Protein AF-A0A9D6VFU9-F1 (afdb_monomer)

Structure (mmCIF, N/CA/C/O backbone):
data_AF-A0A9D6VFU9-F1
#
_entry.id   AF-A0A9D6VFU9-F1
#
loop_
_atom_site.group_PDB
_atom_site.id
_atom_site.type_symbol
_atom_site.label_atom_id
_atom_site.label_alt_id
_atom_site.label_comp_id
_atom_site.label_asym_id
_atom_site.label_entity_id
_atom_site.label_seq_id
_atom_site.pdbx_PDB_ins_code
_atom_site.Cartn_x
_atom_site.Cartn_y
_atom_site.Cartn_z
_atom_site.occupancy
_atom_site.B_iso_or_equiv
_atom_site.auth_seq_id
_atom_site.auth_comp_id
_atom_site.auth_asym_id
_atom_site.auth_atom_id
_atom_site.pdbx_PDB_model_num
ATOM 1 N N . MET A 1 1 ? -59.032 31.210 -16.362 1.00 46.12 1 MET A N 1
ATOM 2 C CA . MET A 1 1 ? -57.758 31.231 -15.620 1.00 46.12 1 MET A CA 1
ATOM 3 C C . MET A 1 1 ? -56.642 30.846 -16.585 1.00 46.12 1 MET A C 1
ATOM 5 O O . MET A 1 1 ? -56.131 29.741 -16.546 1.00 46.12 1 MET A O 1
ATOM 9 N N . ASP A 1 2 ? -56.485 31.563 -17.693 1.00 45.19 2 ASP A N 1
ATOM 10 C CA . ASP A 1 2 ? -55.890 32.908 -17.836 1.00 45.19 2 ASP A CA 1
ATOM 11 C C . ASP A 1 2 ? -54.379 32.852 -18.092 1.00 45.19 2 ASP A C 1
ATOM 13 O O . ASP A 1 2 ? -53.567 32.757 -17.183 1.00 45.19 2 ASP A O 1
ATOM 17 N N . LEU A 1 3 ? -54.065 32.883 -19.394 1.00 50.84 3 LEU A N 1
ATOM 18 C CA . LEU A 1 3 ? -53.096 33.754 -20.072 1.00 50.84 3 LEU A CA 1
ATOM 19 C C . LEU A 1 3 ? -51.825 34.172 -19.303 1.00 50.84 3 LEU A C 1
ATOM 21 O O . LEU A 1 3 ? -51.894 35.003 -18.402 1.00 50.84 3 LEU A O 1
ATOM 25 N N . LYS A 1 4 ? -50.650 33.853 -19.876 1.00 54.97 4 LYS A N 1
ATOM 26 C CA . LYS A 1 4 ? -49.830 34.871 -20.577 1.00 54.97 4 LYS A CA 1
ATOM 27 C C . LYS A 1 4 ? -48.632 34.291 -21.348 1.00 54.97 4 LYS A C 1
ATOM 29 O O . LYS A 1 4 ? -47.766 33.621 -20.801 1.00 54.97 4 LYS A O 1
ATOM 34 N N . ARG A 1 5 ? -48.599 34.645 -22.639 1.00 55.81 5 ARG A N 1
ATOM 35 C CA . ARG A 1 5 ? -47.432 34.721 -23.538 1.00 55.81 5 ARG A CA 1
ATOM 36 C C . ARG A 1 5 ? -46.480 35.845 -23.096 1.00 55.81 5 ARG A C 1
ATOM 38 O O . ARG A 1 5 ? -46.976 36.866 -22.628 1.00 55.81 5 ARG A O 1
ATOM 45 N N . SER A 1 6 ? -45.184 35.729 -23.406 1.00 53.69 6 SER A N 1
ATOM 46 C CA . SER A 1 6 ? -44.313 36.850 -23.839 1.00 53.69 6 SER A CA 1
ATOM 47 C C . SER A 1 6 ? -42.970 36.288 -24.355 1.00 53.69 6 SER A C 1
ATOM 49 O O . SER A 1 6 ? -42.297 35.587 -23.612 1.00 53.69 6 SER A O 1
ATOM 51 N N . ASN A 1 7 ? -42.714 36.282 -25.673 1.00 42.88 7 ASN A N 1
ATOM 52 C CA . ASN A 1 7 ? -41.949 37.277 -26.465 1.00 42.88 7 ASN A CA 1
ATOM 53 C C . ASN A 1 7 ? -40.461 37.395 -26.071 1.00 42.88 7 ASN A C 1
ATOM 55 O O . ASN A 1 7 ? -40.139 37.779 -24.957 1.00 42.88 7 ASN A O 1
ATOM 59 N N . SER A 1 8 ? -39.547 36.928 -26.932 1.00 52.31 8 SER A N 1
ATOM 60 C CA . SER A 1 8 ? -38.867 37.690 -28.005 1.00 52.31 8 SER A CA 1
ATOM 61 C C . SER A 1 8 ? -37.801 38.649 -27.475 1.00 52.31 8 SER A C 1
ATOM 63 O O . SER A 1 8 ? -38.146 39.685 -26.920 1.00 52.31 8 SER A O 1
ATOM 65 N N . ASN A 1 9 ? -36.526 38.385 -27.780 1.00 49.62 9 ASN A N 1
ATOM 66 C CA . ASN A 1 9 ? -35.770 39.373 -28.548 1.00 49.62 9 ASN A CA 1
ATOM 67 C C . ASN A 1 9 ? -34.502 38.811 -29.190 1.00 49.62 9 ASN A C 1
ATOM 69 O O . ASN A 1 9 ? -33.575 38.327 -28.549 1.00 49.62 9 ASN A O 1
ATOM 73 N N . GLN A 1 10 ? -34.512 38.941 -30.507 1.00 52.25 10 GLN A N 1
ATOM 74 C CA . GLN A 1 10 ? -33.421 38.817 -31.444 1.00 52.25 10 GLN A CA 1
ATOM 75 C C . GLN A 1 10 ? -32.737 40.186 -31.514 1.00 52.25 10 GLN A C 1
ATOM 77 O O . GLN A 1 10 ? -33.379 41.166 -31.884 1.00 52.25 10 GLN A O 1
ATOM 82 N N . GLN A 1 11 ? -31.447 40.273 -31.196 1.00 54.00 11 GLN A N 1
ATOM 83 C CA . GLN A 1 11 ? -30.636 41.438 -31.550 1.00 54.00 11 GLN A CA 1
ATOM 84 C C . GLN A 1 11 ? -29.375 40.987 -32.283 1.00 54.00 11 GLN A C 1
ATOM 86 O O . GLN A 1 11 ? -28.408 40.506 -31.703 1.00 54.00 11 GLN A O 1
ATOM 91 N N . ARG A 1 12 ? -29.439 41.151 -33.608 1.00 52.62 12 ARG A N 1
ATOM 92 C CA . ARG A 1 12 ? -28.285 41.363 -34.480 1.00 52.62 12 ARG A CA 1
ATOM 93 C C . ARG A 1 12 ? -27.741 42.762 -34.188 1.00 52.62 12 ARG A C 1
ATOM 95 O O . ARG A 1 12 ? -28.500 43.722 -34.305 1.00 52.62 12 ARG A O 1
ATOM 102 N N . SER A 1 13 ? -26.448 42.890 -33.911 1.00 56.78 13 SER A N 1
ATOM 103 C CA . SER A 1 13 ? -25.727 44.149 -34.111 1.00 56.78 13 SER A CA 1
ATOM 104 C C . SER A 1 13 ? -24.657 43.939 -35.175 1.00 56.78 13 SER A C 1
ATOM 106 O O . SER A 1 13 ? -23.681 43.223 -34.963 1.00 56.78 13 SER A O 1
ATOM 108 N N . ASN A 1 14 ? -24.881 44.561 -36.329 1.00 52.78 14 ASN A N 1
ATOM 109 C CA . ASN A 1 14 ? -23.845 44.863 -37.304 1.00 52.78 14 ASN A CA 1
ATOM 110 C C . ASN A 1 14 ? -22.992 46.012 -36.739 1.00 52.78 14 ASN A C 1
ATOM 112 O O . ASN A 1 14 ? -23.546 47.058 -36.416 1.00 52.78 14 ASN A O 1
ATOM 116 N N . GLY A 1 15 ? -21.678 45.820 -36.650 1.00 48.91 15 GLY A N 1
ATOM 117 C CA . GLY A 1 15 ? -20.674 46.877 -36.484 1.00 48.91 15 GLY A CA 1
ATOM 118 C C . GLY A 1 15 ? -19.462 46.445 -37.307 1.00 48.91 15 GLY A C 1
ATOM 119 O O . GLY A 1 15 ? -18.917 45.374 -37.072 1.00 48.91 15 GLY A O 1
ATOM 120 N N . GLU A 1 16 ? -19.330 46.981 -38.515 1.00 51.62 16 GLU A N 1
ATOM 121 C CA . GLU A 1 16 ? -18.426 48.090 -38.848 1.00 51.62 16 GLU A CA 1
ATOM 122 C C . GLU A 1 16 ? -16.994 47.579 -39.073 1.00 51.62 16 GLU A C 1
ATOM 124 O O . GLU A 1 16 ? -16.253 47.237 -38.157 1.00 51.62 16 GLU A O 1
ATOM 129 N N . VAL A 1 17 ? -16.657 47.438 -40.357 1.00 54.41 17 VAL A N 1
ATOM 130 C CA . VAL A 1 17 ? -15.342 47.025 -40.846 1.00 54.41 17 VAL A CA 1
ATOM 131 C C . VAL A 1 17 ? -14.476 48.279 -40.920 1.00 54.41 17 VAL A C 1
ATOM 133 O O . VAL A 1 17 ? -14.505 48.994 -41.920 1.00 54.41 17 VAL A O 1
ATOM 136 N N . GLU A 1 18 ? -13.709 48.555 -39.867 1.00 56.16 18 GLU A N 1
ATOM 137 C CA . GLU A 1 18 ? -12.605 49.512 -39.939 1.00 56.16 18 GLU A CA 1
ATOM 138 C C . GLU A 1 18 ? -11.405 48.859 -40.637 1.00 56.16 18 GLU A C 1
ATOM 140 O O . GLU A 1 18 ? -10.746 47.948 -40.130 1.00 56.16 18 GLU A O 1
ATOM 145 N N . THR A 1 19 ? -11.115 49.334 -41.844 1.00 53.81 19 THR A N 1
ATOM 146 C CA . THR A 1 19 ? -9.893 49.025 -42.583 1.00 53.81 19 THR A CA 1
ATOM 147 C C . THR A 1 19 ? -8.695 49.704 -41.917 1.00 53.81 19 THR A C 1
ATOM 149 O O . THR A 1 19 ? -8.423 50.880 -42.162 1.00 53.81 19 THR A O 1
ATOM 152 N N . LEU A 1 20 ? -7.951 48.960 -41.097 1.00 54.16 20 LEU A N 1
ATOM 153 C CA . LEU A 1 20 ? -6.631 49.369 -40.615 1.00 54.16 20 LEU A CA 1
ATOM 154 C C . LEU A 1 20 ? -5.623 49.319 -41.774 1.00 54.16 20 LEU A C 1
ATOM 156 O O . LEU A 1 20 ? -5.389 48.270 -42.376 1.00 54.16 20 LEU A O 1
ATOM 160 N N . GLY A 1 21 ? -5.045 50.477 -42.097 1.00 63.41 21 GLY A N 1
ATOM 161 C CA . GLY A 1 21 ? -4.002 50.627 -43.109 1.00 63.41 21 GLY A CA 1
ATOM 162 C C . GLY A 1 21 ? -2.718 49.840 -42.791 1.00 63.41 21 GLY A C 1
ATOM 163 O O . GLY A 1 21 ? -2.524 49.361 -41.672 1.00 63.41 21 GLY A O 1
ATOM 164 N N . PRO A 1 22 ? -1.807 49.697 -43.769 1.00 60.16 22 PRO A N 1
ATOM 165 C CA . PRO A 1 22 ? -0.592 48.911 -43.605 1.00 60.16 22 PRO A CA 1
ATOM 166 C C . PRO A 1 22 ? 0.352 49.550 -42.576 1.00 60.16 22 PRO A C 1
ATOM 168 O O . PRO A 1 22 ? 0.949 50.600 -42.813 1.00 60.16 22 PRO A O 1
ATOM 171 N N . VAL A 1 23 ? 0.517 48.877 -41.436 1.00 58.56 23 VAL A N 1
ATOM 172 C CA . VAL A 1 23 ? 1.535 49.194 -40.429 1.00 58.56 23 VAL A CA 1
ATOM 173 C C . VAL A 1 23 ? 2.915 48.943 -41.038 1.00 58.56 23 VAL A C 1
ATOM 175 O O . VAL A 1 23 ? 3.271 47.815 -41.387 1.00 58.56 23 VAL A O 1
ATOM 178 N N . SER A 1 24 ? 3.702 50.008 -41.183 1.00 58.69 24 SER A N 1
ATOM 179 C CA . SER A 1 24 ? 5.082 49.929 -41.651 1.00 58.69 24 SER A CA 1
ATOM 180 C C . SER A 1 24 ? 5.949 49.228 -40.599 1.00 58.69 24 SER A C 1
ATOM 182 O O . SER A 1 24 ? 6.068 49.656 -39.452 1.00 58.69 24 SER A O 1
ATOM 184 N N . MET A 1 25 ? 6.549 48.098 -40.981 1.00 53.84 25 MET A N 1
ATOM 185 C CA . MET A 1 25 ? 7.442 47.357 -40.093 1.00 53.84 25 MET A CA 1
ATOM 186 C C . MET A 1 25 ? 8.771 48.107 -39.901 1.00 53.84 25 MET A C 1
ATOM 188 O O . MET A 1 25 ? 9.404 48.491 -40.891 1.00 53.84 25 MET A O 1
ATOM 192 N N . PRO A 1 26 ? 9.276 48.242 -38.662 1.00 60.34 26 PRO A N 1
ATOM 193 C CA . PRO A 1 26 ? 10.630 48.719 -38.430 1.00 60.34 26 PRO A CA 1
ATOM 194 C C . PRO A 1 26 ? 11.644 47.687 -38.943 1.00 60.34 26 PRO A C 1
ATOM 196 O O . PRO A 1 26 ? 11.642 46.515 -38.556 1.00 60.34 26 PRO A O 1
ATOM 199 N N . LYS A 1 27 ? 12.539 48.136 -39.831 1.00 53.56 27 LYS A N 1
ATOM 200 C CA . LYS A 1 27 ? 13.664 47.346 -40.348 1.00 53.56 27 LYS A CA 1
ATOM 201 C C . LYS A 1 27 ? 14.512 46.832 -39.179 1.00 53.56 27 LYS A C 1
ATOM 203 O O . LYS A 1 27 ? 15.166 47.613 -38.491 1.00 53.56 27 LYS A O 1
ATOM 208 N N . LYS A 1 28 ? 14.530 45.507 -38.981 1.00 48.28 28 LYS A N 1
ATOM 209 C CA . LYS A 1 28 ? 15.400 44.820 -38.014 1.00 48.28 28 LYS A CA 1
ATOM 210 C C . LYS A 1 28 ? 16.869 45.088 -38.351 1.00 48.28 28 LYS A C 1
ATOM 212 O O . LYS A 1 28 ? 17.429 44.509 -39.281 1.00 48.28 28 LYS A O 1
ATOM 217 N N . THR A 1 29 ? 17.509 45.941 -37.564 1.00 58.44 29 THR A N 1
ATOM 218 C CA . THR A 1 29 ? 18.958 46.134 -37.557 1.00 58.44 29 THR A CA 1
ATOM 219 C C . THR A 1 29 ? 19.629 44.871 -37.013 1.00 58.44 29 THR A C 1
ATOM 221 O O . THR A 1 29 ? 19.526 44.539 -35.833 1.00 58.44 29 THR A O 1
ATOM 224 N N . LYS A 1 30 ? 20.328 44.142 -37.895 1.00 53.91 30 LYS A N 1
ATOM 225 C CA . LYS A 1 30 ? 21.189 42.993 -37.565 1.00 53.91 30 LYS A CA 1
ATOM 226 C C . LYS A 1 30 ? 22.380 43.479 -36.724 1.00 53.91 30 LYS A C 1
ATOM 228 O O . LYS A 1 30 ? 23.457 43.765 -37.239 1.00 53.91 30 LYS A O 1
ATOM 233 N N . ARG A 1 31 ? 22.176 43.615 -35.412 1.00 54.47 31 ARG A N 1
ATOM 234 C CA . ARG A 1 31 ? 23.231 43.948 -34.447 1.00 54.47 31 ARG A CA 1
ATOM 235 C C . ARG A 1 31 ? 24.044 42.682 -34.159 1.00 54.47 31 ARG A C 1
ATOM 237 O O . ARG A 1 31 ? 23.490 41.654 -33.785 1.00 54.47 31 ARG A O 1
ATOM 244 N N . SER A 1 32 ? 25.352 42.759 -34.399 1.00 59.12 32 SER A N 1
ATOM 245 C CA . SER A 1 32 ? 26.342 41.677 -34.285 1.00 59.12 32 SER A CA 1
ATOM 246 C C . SER A 1 32 ? 26.215 40.872 -32.975 1.00 5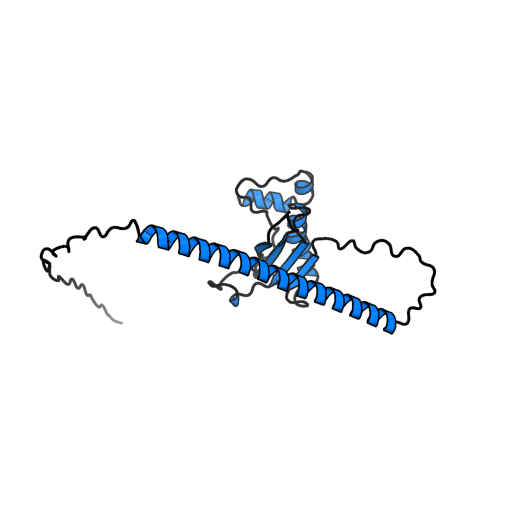9.12 32 SER A C 1
ATOM 248 O O . SER A 1 32 ? 26.685 41.292 -31.918 1.00 59.12 32 SER A O 1
ATOM 250 N N . SER A 1 33 ? 25.574 39.699 -33.051 1.00 56.16 33 SER A N 1
ATOM 251 C CA . SER A 1 33 ? 25.184 38.843 -31.914 1.00 56.16 33 SER A CA 1
ATOM 252 C C . SER A 1 33 ? 26.310 37.964 -31.359 1.00 56.16 33 SER A C 1
ATOM 254 O O . SER A 1 33 ? 26.142 37.303 -30.335 1.00 56.16 33 SER A O 1
ATOM 256 N N . LYS A 1 34 ? 27.487 37.964 -31.998 1.00 57.88 34 LYS A N 1
ATOM 257 C CA . LYS A 1 34 ? 28.589 37.054 -31.643 1.00 57.88 34 LYS A CA 1
ATOM 258 C C . LYS A 1 34 ? 29.244 37.383 -30.298 1.00 57.88 34 LYS A C 1
ATOM 260 O O . LYS A 1 34 ? 29.816 36.495 -29.677 1.00 57.88 34 LYS A O 1
ATOM 265 N N . LYS A 1 35 ? 29.168 38.640 -29.840 1.00 58.09 35 LYS A N 1
ATOM 266 C CA . LYS A 1 35 ? 29.692 39.037 -28.521 1.00 58.09 35 LYS A CA 1
ATOM 267 C C . LYS A 1 35 ? 28.691 38.743 -27.397 1.00 58.09 35 LYS A C 1
ATOM 269 O O . LYS A 1 35 ? 29.098 38.216 -26.372 1.00 58.09 35 LYS A O 1
ATOM 274 N N . LEU A 1 36 ? 27.395 38.977 -27.620 1.00 60.06 36 LEU A N 1
ATOM 275 C CA . LEU A 1 36 ? 26.328 38.703 -26.642 1.00 60.06 36 LEU A CA 1
ATOM 276 C C . LEU A 1 36 ? 26.153 37.205 -26.346 1.00 60.06 36 LEU A C 1
ATOM 278 O O . LEU A 1 36 ? 25.981 36.833 -25.190 1.00 60.06 36 LEU A O 1
ATOM 282 N N . ALA A 1 37 ? 26.283 36.341 -27.358 1.00 66.00 37 ALA A N 1
ATOM 283 C CA . ALA A 1 37 ? 26.182 34.892 -27.170 1.00 66.00 37 ALA A CA 1
ATOM 284 C C . ALA A 1 37 ? 27.266 34.329 -26.228 1.00 66.00 37 ALA A C 1
ATOM 286 O O . ALA A 1 37 ? 26.989 33.427 -25.446 1.00 66.00 37 ALA A O 1
ATOM 287 N N . LYS A 1 38 ? 28.484 34.893 -26.246 1.00 72.25 38 LYS A N 1
ATOM 288 C CA . LYS A 1 38 ? 29.574 34.450 -25.361 1.00 72.25 38 LYS A CA 1
ATOM 289 C C . LYS A 1 38 ? 29.303 34.778 -23.891 1.00 72.25 38 LYS A C 1
ATOM 291 O O . LYS A 1 38 ? 29.567 33.941 -23.037 1.00 72.25 38 LYS A O 1
ATOM 296 N N . TYR A 1 39 ? 28.739 35.951 -23.594 1.00 77.00 39 TYR A N 1
ATOM 297 C CA . TYR A 1 39 ? 28.409 36.326 -22.214 1.00 77.00 39 TYR A CA 1
ATOM 298 C C . TYR A 1 39 ? 27.261 35.486 -21.639 1.00 77.00 39 TYR A C 1
ATOM 300 O O . TYR A 1 39 ? 27.322 35.106 -20.474 1.00 77.00 39 TYR A O 1
ATOM 308 N N . LEU A 1 40 ? 26.261 35.126 -22.451 1.00 76.31 40 LEU A N 1
ATOM 309 C CA . LEU A 1 40 ? 25.152 34.275 -22.000 1.00 76.31 40 LEU A CA 1
ATOM 310 C C . LEU A 1 40 ? 25.609 32.861 -21.614 1.00 76.31 40 LEU A C 1
ATOM 312 O O . LEU A 1 40 ? 25.136 32.329 -20.614 1.00 76.31 40 LEU A O 1
ATOM 316 N N . VAL A 1 41 ? 26.565 32.278 -22.346 1.00 75.75 41 VAL A N 1
ATOM 317 C CA . VAL A 1 41 ? 27.131 30.961 -22.003 1.00 75.75 41 VAL A CA 1
ATOM 318 C C . VAL A 1 41 ? 27.895 31.015 -20.677 1.00 75.75 41 VAL A C 1
ATOM 320 O O . VAL A 1 41 ? 27.730 30.130 -19.845 1.00 75.75 41 VAL A O 1
ATOM 323 N N . VAL A 1 42 ? 28.677 32.073 -20.433 1.00 77.50 42 VAL A N 1
ATOM 324 C CA . VAL A 1 42 ? 29.413 32.233 -19.165 1.00 77.50 42 VAL A CA 1
ATOM 325 C C . VAL A 1 42 ? 28.456 32.387 -17.977 1.00 77.50 42 VAL A C 1
ATOM 327 O O . VAL A 1 42 ? 28.666 31.758 -16.943 1.00 77.50 42 VAL A O 1
ATOM 330 N N . ILE A 1 43 ? 27.377 33.161 -18.128 1.00 78.88 43 ILE A N 1
ATOM 331 C CA . ILE A 1 43 ? 26.361 33.327 -17.075 1.00 78.88 43 ILE A CA 1
ATOM 332 C C . ILE A 1 43 ? 25.640 31.999 -16.794 1.00 78.88 43 ILE A C 1
ATOM 334 O O . ILE A 1 43 ? 25.450 31.646 -15.631 1.00 78.88 43 ILE A O 1
ATOM 338 N N . ALA A 1 44 ? 25.292 31.232 -17.833 1.00 76.62 44 ALA A N 1
ATOM 339 C CA . ALA A 1 44 ? 24.646 29.929 -17.676 1.00 76.62 44 ALA A CA 1
ATOM 340 C C . ALA A 1 44 ? 25.541 28.910 -16.944 1.00 76.62 44 ALA A C 1
ATOM 342 O O . ALA A 1 44 ? 25.056 28.178 -16.084 1.00 76.62 44 ALA A O 1
ATOM 343 N N . VAL A 1 45 ? 26.850 28.898 -17.225 1.00 77.50 45 VAL A N 1
ATOM 344 C CA . VAL A 1 45 ? 27.811 28.019 -16.534 1.00 77.50 45 VAL A CA 1
ATOM 345 C C . VAL A 1 45 ? 27.957 28.400 -15.057 1.00 77.50 45 VAL A C 1
ATOM 347 O O . VAL A 1 45 ? 27.939 27.521 -14.198 1.00 77.50 45 VAL A O 1
ATOM 350 N N . LEU A 1 46 ? 28.038 29.696 -14.735 1.00 74.69 46 LEU A N 1
ATOM 351 C CA . LEU A 1 46 ? 28.122 30.154 -13.341 1.00 74.69 46 LEU A CA 1
ATOM 352 C C . LEU A 1 46 ? 26.839 29.844 -12.547 1.00 74.69 46 LEU A C 1
ATOM 354 O O . LEU A 1 46 ? 26.923 29.431 -11.391 1.00 74.69 46 LEU A O 1
ATOM 358 N N . ALA A 1 47 ? 25.663 29.972 -13.169 1.00 72.06 47 ALA A N 1
ATOM 359 C CA . ALA A 1 47 ? 24.388 29.599 -12.551 1.00 72.06 47 ALA A CA 1
ATOM 360 C C . ALA A 1 47 ? 24.254 28.076 -12.337 1.00 72.06 47 ALA A C 1
ATOM 362 O O . ALA A 1 47 ? 23.753 27.633 -11.300 1.00 72.06 47 ALA A O 1
ATOM 363 N N . GLY A 1 48 ? 24.745 27.262 -13.279 1.00 66.62 48 GLY A N 1
ATOM 364 C CA . GLY A 1 48 ? 24.767 25.802 -13.148 1.00 66.62 48 GLY A CA 1
ATOM 365 C C . GLY A 1 48 ? 25.667 25.319 -12.005 1.00 66.62 48 GLY A C 1
ATOM 366 O O . GLY A 1 48 ? 2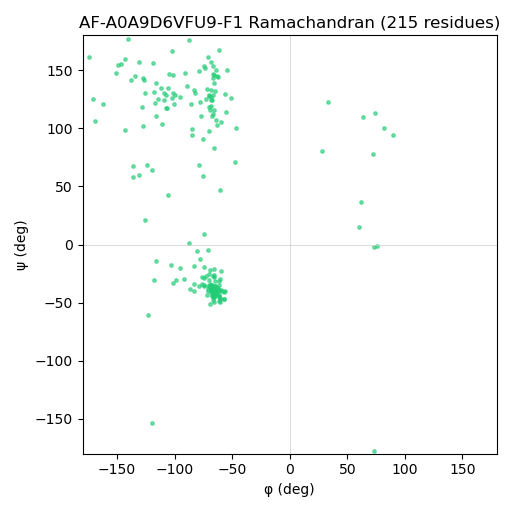5.264 24.473 -11.211 1.00 66.62 48 GLY A O 1
ATOM 367 N N . LEU A 1 49 ? 26.857 25.908 -11.852 1.00 70.12 49 LEU A N 1
ATOM 368 C CA . LEU A 1 49 ? 27.755 25.550 -10.751 1.00 70.12 49 LEU A CA 1
ATOM 369 C C . LEU A 1 49 ? 27.176 25.948 -9.381 1.00 70.12 49 LEU A C 1
ATOM 371 O O . LEU A 1 49 ? 27.249 25.154 -8.445 1.00 70.12 49 LEU A O 1
ATOM 375 N N . GLY A 1 50 ? 26.531 27.114 -9.263 1.00 64.25 50 GLY A N 1
ATOM 376 C CA . GLY A 1 50 ? 25.916 27.557 -8.002 1.00 64.25 50 GLY A CA 1
ATOM 377 C C . GLY A 1 50 ? 24.713 26.718 -7.547 1.00 64.25 50 GLY A C 1
ATOM 378 O O . GLY A 1 50 ? 24.533 26.491 -6.353 1.00 64.25 50 GLY A O 1
ATOM 379 N N . THR A 1 51 ? 23.900 26.213 -8.479 1.00 65.88 51 THR A N 1
ATOM 380 C CA . THR A 1 51 ? 22.763 25.335 -8.133 1.00 65.88 51 THR A CA 1
ATOM 381 C C . THR A 1 51 ? 23.221 23.952 -7.666 1.00 65.88 51 THR A C 1
ATOM 383 O O . THR A 1 51 ? 22.647 23.407 -6.724 1.00 65.88 51 THR A O 1
ATOM 386 N N . SER A 1 52 ? 24.302 23.417 -8.247 1.00 60.28 52 SER A N 1
ATOM 387 C CA . SER A 1 52 ? 24.863 22.121 -7.840 1.00 60.28 52 SER A CA 1
ATOM 388 C C . SER A 1 52 ? 25.412 22.111 -6.404 1.00 60.28 52 SER A C 1
ATOM 390 O O . SER A 1 52 ? 25.218 21.136 -5.681 1.00 60.28 52 SER A O 1
ATOM 392 N N . THR A 1 53 ? 26.032 23.206 -5.946 1.00 62.78 53 THR A N 1
ATOM 393 C CA . THR A 1 53 ? 26.568 23.302 -4.577 1.00 62.78 53 THR A CA 1
ATOM 394 C C . THR A 1 53 ? 25.477 23.516 -3.528 1.00 62.78 53 THR A C 1
ATOM 396 O O . THR A 1 53 ? 25.581 22.971 -2.431 1.00 62.78 53 THR A O 1
ATOM 399 N N . TYR A 1 54 ? 24.408 24.250 -3.858 1.00 68.81 54 TYR A N 1
ATOM 400 C CA . TYR A 1 54 ? 23.277 24.470 -2.951 1.00 68.81 54 TYR A CA 1
ATOM 401 C C . TYR A 1 54 ? 22.512 23.172 -2.641 1.00 68.81 54 TYR A C 1
ATOM 403 O O . TYR A 1 54 ? 22.202 22.903 -1.480 1.00 68.81 54 TYR A O 1
ATOM 411 N N . LEU A 1 55 ? 22.272 22.327 -3.652 1.00 61.16 55 LEU A N 1
ATOM 412 C CA . LEU A 1 55 ? 21.613 21.029 -3.457 1.00 61.16 55 LEU A CA 1
ATOM 413 C C . LEU A 1 55 ? 22.458 20.078 -2.594 1.00 61.16 55 LEU A C 1
ATOM 415 O O . LEU A 1 55 ? 21.923 19.429 -1.698 1.00 61.16 55 LEU A O 1
ATOM 419 N N . PHE A 1 56 ? 23.781 20.068 -2.786 1.00 62.28 56 PHE A N 1
ATOM 420 C CA . PHE A 1 56 ? 24.693 19.237 -1.991 1.00 62.28 56 PHE A CA 1
ATOM 421 C C . PHE A 1 56 ? 24.765 19.670 -0.514 1.00 62.28 56 PHE A C 1
ATOM 423 O O . PHE A 1 56 ? 25.043 18.857 0.367 1.00 62.28 56 PHE A O 1
ATOM 430 N N . MET A 1 57 ? 24.510 20.951 -0.222 1.00 60.19 57 MET A N 1
ATOM 431 C CA . MET A 1 57 ? 24.493 21.464 1.151 1.00 60.19 57 MET A CA 1
ATOM 432 C C . MET A 1 57 ? 23.182 21.115 1.877 1.00 60.19 57 MET A C 1
ATOM 434 O O . MET A 1 57 ? 23.221 20.738 3.044 1.00 60.19 57 MET A O 1
ATOM 438 N N . GLN A 1 58 ? 22.044 21.113 1.172 1.00 60.03 58 GLN A N 1
ATOM 439 C CA . GLN A 1 58 ? 20.738 20.742 1.739 1.00 60.03 58 GLN A CA 1
ATOM 440 C C . GLN A 1 58 ? 20.655 19.259 2.162 1.00 60.03 58 GLN A C 1
ATOM 442 O O . GLN A 1 58 ? 19.918 18.905 3.084 1.00 60.03 58 GLN A O 1
ATOM 447 N N . GLU A 1 59 ? 21.419 18.380 1.511 1.00 56.31 59 GLU A N 1
ATOM 448 C CA . GLU A 1 59 ? 21.445 16.943 1.814 1.00 56.31 59 GLU A CA 1
ATOM 449 C C . GLU A 1 59 ? 22.244 16.618 3.096 1.00 56.31 59 GLU A C 1
ATOM 451 O O . GLU A 1 59 ? 21.917 15.676 3.827 1.00 56.31 59 GLU A O 1
ATOM 456 N N . LYS A 1 60 ? 23.238 17.452 3.445 1.00 55.34 60 LYS A N 1
ATOM 457 C CA . LYS A 1 60 ? 24.030 17.295 4.680 1.00 55.34 60 LYS A CA 1
ATOM 458 C C . LYS A 1 60 ? 23.270 17.692 5.946 1.00 55.34 60 LYS A C 1
ATOM 460 O O . LYS A 1 60 ? 23.428 17.035 6.979 1.00 55.34 60 L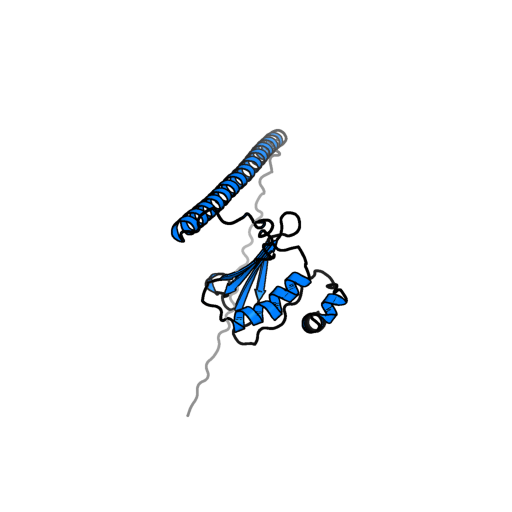YS A O 1
ATOM 465 N N . ASP A 1 61 ? 22.408 18.701 5.868 1.00 54.78 61 ASP A N 1
ATOM 466 C CA . ASP A 1 61 ? 21.637 19.157 7.031 1.00 54.78 61 ASP A CA 1
ATOM 467 C C . ASP A 1 61 ? 20.584 18.119 7.465 1.00 54.78 61 ASP A C 1
ATOM 469 O O . ASP A 1 61 ? 20.367 17.905 8.661 1.00 54.78 61 ASP A O 1
ATOM 473 N N . LYS A 1 62 ? 20.001 17.375 6.512 1.00 53.66 62 LYS A N 1
ATOM 474 C CA . LYS A 1 62 ? 19.027 16.306 6.801 1.00 53.66 62 LYS A CA 1
ATOM 475 C C . LYS A 1 62 ? 19.648 15.105 7.522 1.00 53.66 62 LYS A C 1
ATOM 477 O O . LYS A 1 62 ? 19.046 14.583 8.459 1.00 53.66 62 LYS A O 1
ATOM 482 N N . SER A 1 63 ? 20.869 14.710 7.152 1.00 56.00 63 SER A N 1
ATOM 483 C CA . SER A 1 63 ? 21.580 13.597 7.808 1.00 56.00 63 SER A CA 1
ATOM 484 C C . SER A 1 63 ? 21.918 13.900 9.273 1.00 56.00 63 SER A C 1
ATOM 486 O O . SER A 1 63 ? 21.842 13.023 10.131 1.00 56.00 63 SER A O 1
ATOM 488 N N . THR A 1 64 ? 22.241 15.158 9.586 1.00 57.97 64 THR A N 1
ATOM 489 C CA . THR A 1 64 ? 22.580 15.570 10.957 1.00 57.97 64 THR A CA 1
ATOM 490 C C . THR A 1 64 ? 21.347 15.556 11.865 1.00 57.97 64 THR A C 1
ATOM 492 O O . THR A 1 64 ? 21.420 15.072 12.993 1.00 57.97 64 THR A O 1
ATOM 495 N N . SER A 1 65 ? 20.186 16.000 11.364 1.00 57.25 65 SER A N 1
ATOM 496 C CA . SER A 1 65 ? 18.932 15.955 12.133 1.00 57.25 65 SER A CA 1
ATOM 497 C C . SER A 1 65 ? 18.479 14.526 12.441 1.00 57.25 65 SER A C 1
ATOM 499 O O . SER A 1 65 ? 17.948 14.282 13.522 1.00 57.25 65 SER A O 1
ATOM 501 N N . PHE A 1 66 ? 18.698 13.581 11.522 1.00 60.59 66 PHE A N 1
ATOM 502 C CA . PHE A 1 66 ? 18.316 12.184 11.731 1.00 60.59 66 PHE A CA 1
ATOM 503 C C . PHE A 1 66 ? 19.223 11.494 12.761 1.00 60.59 66 PHE A C 1
ATOM 505 O O . PHE A 1 66 ? 18.736 10.844 13.683 1.00 60.59 66 PHE A O 1
ATOM 512 N N . ASN A 1 67 ? 20.539 11.724 12.684 1.00 59.09 67 ASN A N 1
ATOM 513 C CA . ASN A 1 67 ? 21.489 11.196 13.669 1.00 59.09 67 ASN A CA 1
ATOM 514 C C . ASN A 1 67 ? 21.226 11.737 15.083 1.00 59.09 67 ASN A C 1
ATOM 516 O O . ASN A 1 67 ? 21.327 10.997 16.059 1.00 59.09 67 ASN A O 1
ATOM 520 N N . ASN A 1 68 ? 20.831 13.007 15.202 1.00 68.50 68 ASN A N 1
ATOM 521 C CA . ASN A 1 68 ? 20.479 13.595 16.493 1.00 68.50 68 ASN A CA 1
ATOM 522 C C . ASN A 1 68 ? 19.198 12.979 17.086 1.00 68.50 68 ASN A C 1
ATOM 524 O O . ASN A 1 68 ? 19.136 12.774 18.296 1.00 68.50 68 ASN A O 1
ATOM 528 N N . GLN A 1 69 ? 18.208 12.629 16.256 1.00 68.94 69 GLN A N 1
ATOM 529 C CA . GLN A 1 69 ? 17.000 11.929 16.715 1.00 68.94 69 GLN A CA 1
ATOM 530 C C . GLN A 1 69 ? 17.302 10.496 17.174 1.00 68.94 69 GLN A C 1
ATOM 532 O O . GLN A 1 69 ? 16.802 10.081 18.216 1.00 68.94 69 GLN A O 1
ATOM 537 N N . ILE A 1 70 ? 18.168 9.766 16.460 1.00 69.00 70 ILE A N 1
ATOM 538 C CA . ILE A 1 70 ? 18.601 8.418 16.869 1.00 69.00 70 ILE A CA 1
ATOM 539 C C . ILE A 1 70 ? 19.342 8.454 18.210 1.00 69.00 70 ILE A C 1
ATOM 541 O O . ILE A 1 70 ? 19.070 7.633 19.086 1.00 69.00 70 ILE A O 1
ATOM 545 N N . ASN A 1 71 ? 20.250 9.413 18.399 1.00 71.62 71 ASN A N 1
ATOM 546 C CA . ASN A 1 71 ? 20.977 9.551 19.662 1.00 71.62 71 ASN A CA 1
ATOM 547 C C . ASN A 1 71 ? 20.031 9.895 20.821 1.00 71.62 71 ASN A C 1
ATOM 549 O O . ASN A 1 71 ? 20.140 9.301 21.889 1.00 71.62 71 ASN A O 1
ATOM 553 N N . SER A 1 72 ? 19.047 10.769 20.581 1.00 74.00 72 SER A N 1
ATOM 554 C CA . SER A 1 72 ? 18.023 11.108 21.574 1.00 74.00 72 SER A CA 1
ATOM 555 C C . SER A 1 72 ? 17.174 9.897 21.979 1.00 74.00 72 SER A C 1
ATOM 557 O O . SER A 1 72 ? 16.902 9.729 23.164 1.00 74.00 72 SER A O 1
ATOM 559 N N . LEU A 1 73 ? 16.784 9.036 21.030 1.00 75.38 73 LEU A N 1
ATOM 560 C CA . LEU A 1 73 ? 16.037 7.807 21.335 1.00 75.38 73 LEU A CA 1
ATOM 561 C C . LEU A 1 73 ? 16.883 6.806 22.134 1.00 75.38 73 LEU A C 1
ATOM 563 O O . LEU A 1 73 ? 16.388 6.186 23.073 1.00 75.38 73 LEU A O 1
ATOM 567 N N . ASN A 1 74 ? 18.165 6.659 21.791 1.00 73.94 74 ASN A N 1
ATOM 568 C CA . ASN A 1 74 ? 19.077 5.774 22.520 1.00 73.94 74 ASN A CA 1
ATOM 569 C C . ASN A 1 74 ? 19.292 6.232 23.970 1.00 73.94 74 ASN A C 1
ATOM 571 O O . ASN A 1 74 ? 19.317 5.401 24.881 1.00 73.94 74 ASN A O 1
ATOM 575 N N . ASP A 1 75 ? 19.408 7.540 24.197 1.00 76.94 75 ASP A N 1
ATOM 576 C CA . ASP A 1 75 ? 19.539 8.101 25.543 1.00 76.94 75 ASP A CA 1
ATOM 577 C C . ASP A 1 75 ? 18.247 7.940 26.362 1.00 76.94 75 ASP A C 1
ATOM 579 O O . ASP A 1 75 ? 18.303 7.666 27.565 1.00 76.94 75 ASP A O 1
ATOM 583 N N . GLU A 1 76 ? 17.078 8.027 25.722 1.00 74.94 76 GLU A N 1
ATOM 584 C CA . GLU A 1 76 ? 15.782 7.791 26.366 1.00 74.94 76 GLU A CA 1
ATOM 585 C C . GLU A 1 76 ? 15.606 6.320 26.775 1.00 74.94 76 GLU A C 1
ATOM 587 O O . GLU A 1 76 ? 15.261 6.035 27.923 1.00 74.94 76 GLU A O 1
ATOM 592 N N . VAL A 1 77 ? 15.963 5.372 25.900 1.00 75.75 77 VAL A N 1
ATOM 593 C CA . VAL A 1 77 ? 15.966 3.930 26.213 1.00 75.75 77 VAL A CA 1
ATOM 594 C C . VAL A 1 77 ? 16.943 3.605 27.348 1.00 75.75 77 VAL A C 1
ATOM 596 O O . VAL A 1 77 ? 16.628 2.808 28.236 1.00 75.75 77 VAL A O 1
ATOM 599 N N . LYS A 1 78 ? 18.118 4.244 27.372 1.00 74.25 78 LYS A N 1
ATOM 600 C CA . LYS A 1 78 ? 19.115 4.056 28.434 1.00 74.25 78 LYS A CA 1
ATOM 601 C C . LYS A 1 78 ? 18.628 4.589 29.784 1.00 74.25 78 LYS A C 1
ATOM 603 O O . LYS A 1 78 ? 18.822 3.933 30.808 1.00 74.25 78 LYS A O 1
ATOM 608 N N . ASN A 1 79 ? 17.961 5.742 29.792 1.00 76.31 79 ASN A N 1
ATOM 609 C CA . ASN A 1 79 ? 17.356 6.298 31.003 1.00 76.31 79 ASN A CA 1
ATOM 610 C C . ASN A 1 79 ? 16.174 5.459 31.500 1.00 76.31 79 ASN A C 1
ATOM 612 O O . ASN A 1 79 ? 16.066 5.235 32.706 1.00 76.31 79 ASN A O 1
ATOM 616 N N . LEU A 1 80 ? 15.349 4.927 30.594 1.00 73.31 80 LEU A N 1
ATOM 617 C CA . LEU A 1 80 ? 14.286 3.980 30.933 1.00 73.31 80 LEU A CA 1
ATOM 618 C C . LEU A 1 80 ? 14.867 2.715 31.573 1.00 73.31 80 LEU A C 1
ATOM 620 O O . LEU A 1 80 ? 14.423 2.336 32.653 1.00 73.31 80 LEU A O 1
ATOM 624 N N . LYS A 1 81 ? 15.922 2.120 30.997 1.00 63.56 81 LYS A N 1
ATOM 625 C CA . LYS A 1 81 ? 16.602 0.940 31.567 1.00 63.56 81 LYS A CA 1
ATOM 626 C C . LYS A 1 81 ? 17.098 1.188 33.001 1.00 63.56 81 LYS A C 1
ATOM 628 O O . LYS A 1 81 ? 16.933 0.324 33.861 1.00 63.56 81 LYS A O 1
ATOM 633 N N . ASN A 1 82 ? 17.628 2.382 33.274 1.00 67.19 82 ASN A N 1
ATOM 634 C CA . ASN A 1 82 ? 18.065 2.781 34.615 1.00 67.19 82 ASN A CA 1
ATOM 635 C C . ASN A 1 82 ? 16.896 2.993 35.594 1.00 67.19 82 ASN A C 1
ATOM 637 O O . ASN A 1 82 ? 17.051 2.748 36.789 1.00 67.19 82 ASN A O 1
ATOM 641 N N . GLN A 1 83 ? 15.724 3.418 35.111 1.00 69.75 83 GLN A N 1
ATOM 642 C CA . GLN A 1 83 ? 14.526 3.615 35.936 1.00 69.75 83 GLN A CA 1
ATOM 643 C C . GLN A 1 83 ? 13.855 2.298 36.359 1.00 69.75 83 GLN A C 1
ATOM 645 O O . GLN A 1 83 ? 13.250 2.255 37.428 1.00 69.75 83 GLN A O 1
ATOM 650 N N . VAL A 1 84 ? 13.977 1.223 35.565 1.00 67.25 84 VAL A N 1
ATOM 651 C CA . VAL A 1 84 ? 13.380 -0.096 35.882 1.00 67.25 84 VAL A CA 1
ATOM 652 C C . VAL A 1 84 ? 14.296 -0.989 36.741 1.00 67.25 84 VAL A C 1
ATOM 654 O O . VAL A 1 84 ? 13.920 -2.108 37.074 1.00 67.25 84 VAL A O 1
ATOM 657 N N . GLY A 1 85 ? 15.483 -0.520 37.146 1.00 52.56 85 GLY A N 1
ATOM 658 C CA . GLY A 1 85 ? 16.328 -1.234 38.116 1.00 52.56 85 GLY A CA 1
ATOM 659 C C . GLY A 1 85 ? 16.806 -2.621 37.659 1.00 52.56 85 GLY A C 1
ATOM 660 O O . GLY A 1 85 ? 16.890 -3.541 38.470 1.00 52.56 85 GLY A O 1
ATOM 661 N N . LEU A 1 86 ? 17.109 -2.788 36.369 1.00 51.03 86 LEU A N 1
ATOM 662 C CA . LEU A 1 86 ? 17.733 -4.003 35.835 1.00 51.03 86 LEU A CA 1
ATOM 663 C C . LEU A 1 86 ? 19.261 -3.907 35.996 1.00 51.03 86 LEU A C 1
ATOM 665 O O . LEU A 1 86 ? 19.922 -3.232 35.210 1.00 51.03 86 LEU A O 1
ATOM 669 N N . SER A 1 87 ? 19.804 -4.557 37.032 1.00 52.81 87 SER A N 1
ATOM 670 C CA . SER A 1 87 ? 21.253 -4.687 37.277 1.00 52.81 87 SER A CA 1
ATOM 671 C C . SER A 1 87 ? 21.967 -5.526 36.206 1.00 52.81 87 SER A C 1
ATOM 673 O O . SER A 1 87 ? 21.427 -6.523 35.733 1.00 52.81 87 SER A O 1
ATOM 675 N N . ASP A 1 88 ? 23.217 -5.157 35.904 1.00 55.59 88 ASP A N 1
ATOM 676 C CA . ASP A 1 88 ? 24.118 -5.757 34.898 1.00 55.59 88 ASP A CA 1
ATOM 677 C C . ASP A 1 88 ? 24.731 -7.132 35.284 1.00 55.59 88 ASP A C 1
ATOM 679 O O . ASP A 1 88 ? 25.579 -7.647 34.563 1.00 55.59 88 ASP A O 1
ATOM 683 N N . ASP A 1 89 ? 24.299 -7.772 36.376 1.00 50.50 89 ASP A N 1
ATOM 684 C CA . ASP A 1 89 ? 24.891 -9.026 36.889 1.00 50.50 89 ASP A CA 1
ATOM 685 C C . ASP A 1 89 ? 24.023 -10.276 36.626 1.00 50.50 89 ASP A C 1
ATOM 687 O O . ASP A 1 89 ? 23.868 -11.150 37.482 1.00 50.50 89 ASP A O 1
ATOM 691 N N . GLN A 1 90 ? 23.445 -10.390 35.427 1.00 47.62 90 GLN A N 1
ATOM 692 C CA . GLN A 1 90 ? 22.815 -11.630 34.958 1.00 47.62 90 GLN A CA 1
ATOM 693 C C . GLN A 1 90 ? 23.559 -12.125 33.710 1.00 47.62 90 GLN A C 1
ATOM 695 O O . GLN A 1 90 ? 23.814 -11.320 32.815 1.00 47.62 90 GLN A O 1
ATOM 700 N N . PRO A 1 91 ? 23.953 -13.417 33.641 1.00 43.94 91 PRO A N 1
ATOM 701 C CA . PRO A 1 91 ? 24.869 -13.905 32.623 1.00 43.94 91 PRO A CA 1
ATOM 702 C C . PRO A 1 91 ? 24.345 -13.595 31.228 1.00 43.94 91 PRO A C 1
ATOM 704 O O . PRO A 1 91 ? 23.198 -13.888 30.895 1.00 43.94 91 PRO A O 1
ATOM 707 N N . GLU A 1 92 ? 25.254 -13.009 30.459 1.00 47.34 92 GLU A N 1
ATOM 708 C CA . GLU A 1 92 ? 25.236 -12.615 29.058 1.00 47.34 92 GLU A CA 1
ATOM 709 C C . GLU A 1 92 ? 24.704 -13.734 28.141 1.00 47.34 92 GLU A C 1
ATOM 711 O O . GLU A 1 92 ? 25.424 -14.373 27.374 1.00 47.34 92 GLU A O 1
ATOM 716 N N . GLN A 1 93 ? 23.402 -14.005 28.212 1.00 42.72 93 GLN A N 1
ATOM 717 C CA . GLN A 1 93 ? 22.682 -14.723 27.176 1.00 42.72 93 GLN A CA 1
ATOM 718 C C . GLN A 1 93 ? 22.487 -13.748 26.022 1.00 42.72 93 GLN A C 1
ATOM 720 O O . GLN A 1 93 ? 21.525 -12.990 25.995 1.00 42.72 93 GLN A O 1
ATOM 725 N N . LYS A 1 94 ? 23.460 -13.760 25.102 1.00 44.72 94 LYS A N 1
ATOM 726 C CA . LYS A 1 94 ? 23.345 -13.325 23.704 1.00 44.72 94 LYS A CA 1
ATOM 727 C C . LYS A 1 94 ? 22.286 -12.241 23.469 1.00 44.72 94 LYS A C 1
ATOM 729 O O . LYS A 1 94 ? 21.225 -12.508 22.915 1.00 44.72 94 LYS A O 1
ATOM 734 N N . ALA A 1 95 ? 22.641 -10.994 23.756 1.00 43.47 95 ALA A N 1
ATOM 735 C CA . ALA A 1 95 ? 22.096 -9.864 23.011 1.00 43.47 95 ALA A CA 1
ATOM 736 C C . ALA A 1 95 ? 22.779 -9.804 21.626 1.00 43.47 95 ALA A C 1
ATOM 738 O O . ALA A 1 95 ? 23.470 -8.850 21.285 1.00 43.47 95 ALA A O 1
ATOM 739 N N . GLN A 1 96 ? 22.650 -10.883 20.849 1.00 46.03 96 GLN A N 1
ATOM 740 C CA . GLN A 1 96 ? 22.785 -10.856 19.397 1.00 46.03 96 GLN A CA 1
ATOM 741 C C . GLN A 1 96 ? 21.369 -10.991 18.833 1.00 46.03 96 GLN A C 1
ATOM 743 O O . GLN A 1 96 ? 20.612 -11.834 19.300 1.00 46.03 96 GLN A O 1
ATOM 748 N N . GLU A 1 97 ? 21.061 -10.159 17.837 1.00 49.41 97 GLU A N 1
ATOM 749 C CA . GLU A 1 97 ? 19.831 -10.152 17.028 1.00 49.41 97 GLU A CA 1
ATOM 750 C C . GLU A 1 97 ? 18.546 -9.663 17.709 1.00 49.41 97 GLU A C 1
ATOM 752 O O . GLU A 1 97 ? 17.612 -10.405 17.984 1.00 49.41 97 GLU A O 1
ATOM 757 N N . GLN A 1 98 ? 18.428 -8.341 17.828 1.00 43.84 98 GLN A N 1
ATOM 758 C CA . GLN A 1 98 ? 17.139 -7.695 17.577 1.00 43.84 98 GLN A CA 1
ATOM 759 C C . GLN A 1 98 ? 17.375 -6.439 16.733 1.00 43.84 98 GLN A C 1
ATOM 761 O O . GLN A 1 98 ? 17.268 -5.299 17.171 1.00 43.84 98 GLN A O 1
ATOM 766 N N . SER A 1 99 ? 17.801 -6.673 15.495 1.00 42.03 99 SER A N 1
ATOM 767 C CA . SER A 1 99 ? 17.781 -5.673 14.422 1.00 42.03 99 SER A CA 1
ATOM 768 C C . SER A 1 99 ? 17.040 -6.205 13.198 1.00 42.03 99 SER A C 1
ATOM 770 O O . SER A 1 99 ? 17.208 -5.675 12.106 1.00 42.03 99 SER A O 1
ATOM 772 N N . ASP A 1 100 ? 16.186 -7.216 13.378 1.00 51.50 100 ASP A N 1
ATOM 773 C CA . ASP A 1 100 ? 15.172 -7.577 12.391 1.00 51.50 100 ASP A CA 1
ATOM 774 C C . ASP A 1 100 ? 14.007 -6.598 12.521 1.00 51.50 100 ASP A C 1
ATOM 776 O O . ASP A 1 100 ? 12.911 -6.930 12.973 1.00 51.50 100 ASP A O 1
ATOM 780 N N . LEU A 1 101 ? 14.254 -5.339 12.154 1.00 55.88 101 LEU A N 1
ATOM 781 C CA . LEU A 1 101 ? 13.154 -4.443 11.837 1.00 55.88 101 LEU A CA 1
ATOM 782 C C . LEU A 1 101 ? 12.461 -5.057 10.613 1.00 55.88 101 LEU A C 1
ATOM 784 O O . LEU A 1 101 ? 12.996 -5.007 9.505 1.00 55.88 101 LEU A O 1
ATOM 788 N N . THR A 1 102 ? 11.317 -5.713 10.816 1.00 66.62 102 THR A N 1
ATOM 789 C CA . THR A 1 102 ? 10.553 -6.323 9.723 1.00 66.62 102 THR A CA 1
ATOM 790 C C . THR A 1 102 ? 10.072 -5.206 8.800 1.00 66.62 102 THR A C 1
ATOM 792 O O . THR A 1 102 ? 9.222 -4.403 9.178 1.00 66.62 102 THR A O 1
ATOM 795 N N . LEU A 1 103 ? 10.676 -5.103 7.614 1.00 78.38 103 LEU A N 1
ATOM 796 C CA . LEU A 1 103 ? 10.317 -4.102 6.613 1.00 78.38 103 LEU A CA 1
ATOM 797 C C . LEU A 1 103 ? 9.250 -4.644 5.647 1.00 78.38 103 LEU A C 1
ATOM 799 O O . LEU A 1 103 ? 9.305 -5.825 5.298 1.00 78.38 103 LEU A O 1
ATOM 803 N N . PRO A 1 104 ? 8.360 -3.771 5.138 1.00 90.12 104 PRO A N 1
ATOM 804 C CA . PRO A 1 104 ? 8.276 -2.342 5.458 1.00 90.12 104 PRO A CA 1
ATOM 805 C C . PRO A 1 104 ? 7.573 -2.066 6.794 1.00 90.12 104 PRO A C 1
ATOM 807 O O . PRO A 1 104 ? 6.647 -2.772 7.183 1.00 90.12 104 PRO A O 1
ATOM 810 N N . VAL A 1 105 ? 7.976 -0.983 7.466 1.00 92.19 105 VAL A N 1
ATOM 811 C CA . VAL A 1 105 ? 7.230 -0.453 8.617 1.00 92.19 105 VAL A CA 1
ATOM 812 C C . VAL A 1 105 ? 5.918 0.144 8.115 1.00 92.19 105 VAL A C 1
ATOM 814 O O . VAL A 1 105 ? 5.924 0.969 7.206 1.00 92.19 105 VAL A O 1
ATOM 817 N N . VAL A 1 106 ? 4.792 -0.244 8.706 1.00 94.12 106 VAL A N 1
ATOM 818 C CA . VAL A 1 106 ? 3.483 0.324 8.364 1.00 94.12 106 VAL A CA 1
ATOM 819 C C . VAL A 1 106 ? 3.077 1.333 9.428 1.00 94.12 106 VAL A C 1
ATOM 821 O O . VAL A 1 106 ? 3.021 0.998 10.612 1.00 94.12 106 VAL A O 1
ATOM 824 N N . VAL A 1 107 ? 2.760 2.552 9.005 1.00 95.19 107 VAL A N 1
ATOM 825 C CA . VAL A 1 107 ? 2.286 3.638 9.866 1.00 95.19 107 VAL A CA 1
ATOM 826 C C . VAL A 1 107 ? 0.858 4.000 9.463 1.00 95.19 107 VAL A C 1
ATOM 828 O O . VAL A 1 107 ? 0.529 4.020 8.282 1.00 95.19 107 VAL A O 1
ATOM 831 N N . PHE A 1 108 ? -0.004 4.248 10.448 1.00 95.38 108 PHE A N 1
ATOM 832 C CA . PHE A 1 108 ? -1.380 4.696 10.233 1.00 95.38 108 PHE A CA 1
ATOM 833 C C . PHE A 1 108 ? -1.545 6.087 10.840 1.00 95.38 108 PHE A C 1
ATOM 835 O O . PHE A 1 108 ? -1.351 6.260 12.045 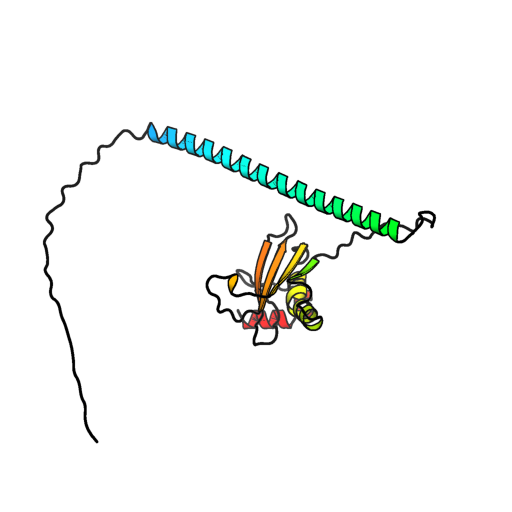1.00 95.38 108 PHE A O 1
ATOM 842 N N . THR A 1 109 ? -1.927 7.060 10.018 1.00 92.94 109 THR A N 1
ATOM 843 C CA . THR A 1 109 ? -1.924 8.479 10.373 1.00 92.94 109 THR A CA 1
ATOM 844 C C . THR A 1 109 ? -3.304 9.114 10.131 1.00 92.94 109 THR A C 1
ATOM 846 O O . THR A 1 109 ? -3.869 8.998 9.043 1.00 92.94 109 THR A O 1
ATOM 849 N N . PRO A 1 110 ? -3.882 9.848 11.096 1.00 90.12 110 PRO A N 1
ATOM 850 C CA . PRO A 1 110 ? -3.390 10.080 12.453 1.00 90.12 110 PRO A CA 1
ATOM 851 C C . PRO A 1 110 ? -3.549 8.849 13.361 1.00 90.12 110 PRO A C 1
ATOM 853 O O . PRO A 1 110 ? -4.460 8.035 13.184 1.00 90.12 110 PRO A O 1
ATOM 856 N N . ASP A 1 111 ? -2.665 8.740 14.354 1.00 85.19 111 ASP A N 1
ATOM 857 C CA . ASP A 1 111 ? -2.690 7.631 15.306 1.00 85.19 111 ASP A CA 1
ATOM 858 C C . ASP A 1 111 ? -3.971 7.631 16.160 1.00 85.19 111 ASP A C 1
ATOM 860 O O . ASP A 1 111 ? -4.583 8.669 16.419 1.00 85.19 111 ASP A O 1
ATOM 864 N N . GLY A 1 112 ? -4.397 6.437 16.572 1.00 85.38 112 GLY A N 1
ATOM 865 C CA . GLY A 1 112 ? -5.597 6.224 17.384 1.00 85.38 112 GLY A CA 1
ATOM 866 C C . GLY A 1 112 ? -6.935 6.390 16.654 1.00 85.38 112 GLY A C 1
ATOM 867 O O . GLY A 1 112 ? -7.974 6.158 17.268 1.00 85.38 112 GLY A O 1
ATOM 868 N N . VAL A 1 113 ? -6.945 6.757 15.366 1.00 91.88 113 VAL A N 1
ATOM 869 C CA . VAL A 1 113 ? -8.198 6.951 14.607 1.00 91.88 113 VAL A CA 1
ATOM 870 C C . VAL A 1 113 ? -8.656 5.689 13.8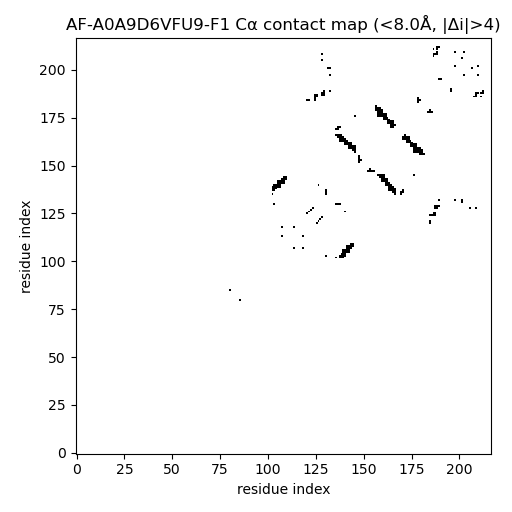75 1.00 91.88 113 VAL A C 1
ATOM 872 O O . VAL A 1 113 ? -9.855 5.473 13.717 1.00 91.88 113 VAL A O 1
ATOM 875 N N . PHE A 1 114 ? -7.722 4.831 13.471 1.00 93.69 114 PHE A N 1
ATOM 876 C CA . PHE A 1 114 ? -8.039 3.580 12.785 1.00 93.69 114 PHE A CA 1
ATOM 877 C C . PHE A 1 114 ? -8.410 2.484 13.785 1.00 93.69 114 PHE A C 1
ATOM 879 O O . PHE A 1 114 ? -7.648 2.219 14.723 1.00 93.69 114 PHE A O 1
ATOM 886 N N . SER A 1 115 ? -9.532 1.798 13.550 1.00 94.38 115 SER A N 1
ATOM 887 C CA . SER A 1 115 ? -9.894 0.613 14.341 1.00 94.38 115 SER A CA 1
ATOM 888 C C . SER A 1 115 ? -8.970 -0.569 14.021 1.00 94.38 115 SER A C 1
ATOM 890 O O . SER A 1 115 ? -8.322 -0.605 12.974 1.00 94.38 115 SER A O 1
ATOM 892 N N . ASN A 1 116 ? -8.906 -1.570 14.902 1.00 95.12 116 ASN A N 1
ATOM 893 C CA . ASN A 1 116 ? -8.091 -2.764 14.650 1.00 95.12 116 ASN A CA 1
ATOM 894 C C . ASN A 1 116 ? -8.594 -3.555 13.434 1.00 95.12 116 ASN A C 1
ATOM 896 O O . ASN A 1 116 ? -7.795 -4.087 12.667 1.00 95.12 116 ASN A O 1
ATOM 900 N N . GLU A 1 117 ? -9.910 -3.607 13.244 1.00 95.56 117 GLU A N 1
ATOM 901 C CA . GLU A 1 117 ? -10.555 -4.243 12.095 1.00 95.56 117 GLU A CA 1
ATOM 902 C C . GLU A 1 117 ? -10.215 -3.499 10.805 1.00 95.56 117 GLU A C 1
ATOM 904 O O . GLU A 1 117 ? -9.894 -4.131 9.805 1.00 95.56 117 GLU A O 1
ATOM 909 N N . GLU A 1 118 ? -10.224 -2.166 10.842 1.00 94.56 118 GLU A N 1
ATOM 910 C CA . GLU A 1 118 ? -9.865 -1.329 9.701 1.00 94.56 118 GLU A CA 1
ATOM 911 C C . GLU A 1 118 ? -8.383 -1.470 9.338 1.00 94.56 118 GLU A C 1
ATOM 913 O O . GLU A 1 118 ? -8.057 -1.676 8.169 1.00 94.56 118 GLU A O 1
ATOM 918 N N . LYS A 1 119 ? -7.481 -1.439 10.330 1.00 95.50 119 LYS A N 1
ATOM 919 C CA . LYS A 1 119 ? -6.050 -1.699 10.110 1.00 95.50 119 LYS A CA 1
ATOM 920 C C . LYS A 1 119 ? -5.846 -3.067 9.472 1.00 95.50 119 LYS A C 1
ATOM 922 O O . LYS A 1 119 ? -5.142 -3.165 8.474 1.00 95.50 119 LYS A O 1
ATOM 927 N N . LYS A 1 120 ? -6.504 -4.102 10.005 1.00 96.62 120 LYS A N 1
ATOM 928 C CA . LYS A 1 120 ? -6.435 -5.461 9.462 1.00 96.62 120 LYS A CA 1
ATOM 929 C C . LYS A 1 120 ? -6.947 -5.522 8.024 1.00 96.62 120 LYS A C 1
ATOM 931 O O . LYS A 1 120 ? -6.282 -6.102 7.176 1.00 96.62 120 LYS A O 1
ATOM 936 N N . GLU A 1 121 ? -8.091 -4.908 7.733 1.00 96.56 121 GLU A N 1
ATOM 937 C CA . GLU A 1 121 ? -8.657 -4.906 6.384 1.00 96.56 121 GLU A CA 1
ATOM 938 C C . GLU A 1 121 ? -7.719 -4.222 5.376 1.00 96.56 121 GLU A C 1
ATOM 940 O O . GLU A 1 121 ? -7.492 -4.756 4.290 1.00 96.56 121 GLU A O 1
ATOM 945 N N . ILE A 1 122 ? -7.126 -3.080 5.741 1.00 97.00 122 ILE A N 1
ATOM 946 C CA . ILE A 1 122 ? -6.135 -2.379 4.910 1.00 97.00 122 ILE A CA 1
ATOM 947 C C . ILE A 1 122 ? -4.877 -3.234 4.740 1.00 97.00 122 ILE A C 1
ATOM 949 O O . ILE A 1 122 ? -4.337 -3.331 3.637 1.00 97.00 122 ILE A O 1
ATOM 953 N N . THR A 1 123 ? -4.418 -3.889 5.805 1.00 96.50 123 THR A N 1
ATOM 954 C CA . THR A 1 123 ? -3.268 -4.789 5.736 1.00 96.50 123 THR A CA 1
ATOM 955 C C . THR A 1 123 ? -3.518 -5.946 4.773 1.00 96.50 123 THR A C 1
ATOM 957 O O . THR A 1 123 ? -2.708 -6.169 3.877 1.00 96.50 123 THR A O 1
ATOM 960 N N . ASP A 1 124 ? -4.655 -6.625 4.894 1.00 97.06 124 ASP A N 1
ATOM 961 C CA . ASP A 1 124 ? -4.973 -7.813 4.103 1.00 97.06 124 ASP A CA 1
ATOM 962 C C . ASP A 1 124 ? -5.255 -7.479 2.630 1.00 97.06 124 ASP A C 1
ATOM 964 O O . ASP A 1 124 ? -4.843 -8.220 1.739 1.00 97.06 124 ASP A O 1
ATOM 968 N N . LYS A 1 125 ? -5.940 -6.361 2.357 1.00 97.50 125 LYS A N 1
ATOM 969 C CA . LYS A 1 125 ? -6.386 -6.006 0.999 1.00 97.50 125 LYS A CA 1
ATOM 970 C C . LYS A 1 125 ? -5.447 -5.078 0.244 1.00 97.50 125 LYS A C 1
ATOM 972 O O . LYS A 1 125 ? -5.557 -4.997 -0.977 1.00 97.50 125 LYS A O 1
ATOM 977 N N . VAL A 1 126 ? -4.568 -4.354 0.934 1.00 96.75 126 VAL A N 1
ATOM 978 C CA . VAL A 1 126 ? -3.704 -3.338 0.316 1.00 96.75 126 VAL A CA 1
ATOM 979 C C . VAL A 1 126 ? -2.242 -3.629 0.589 1.00 96.75 126 VAL A C 1
ATOM 981 O O . VAL A 1 126 ? -1.486 -3.852 -0.350 1.00 96.75 126 VAL A O 1
ATOM 984 N N . ILE A 1 127 ? -1.836 -3.648 1.858 1.00 96.50 127 ILE A N 1
ATOM 985 C CA . ILE A 1 127 ? -0.412 -3.676 2.208 1.00 96.50 127 ILE A CA 1
ATOM 986 C C . ILE A 1 127 ? 0.223 -5.016 1.839 1.00 96.50 127 ILE A C 1
ATOM 988 O O . ILE A 1 127 ? 1.240 -5.025 1.155 1.00 96.50 127 ILE A O 1
ATOM 992 N N . ASN A 1 128 ? -0.368 -6.138 2.248 1.00 96.19 128 ASN A N 1
ATOM 993 C CA . ASN A 1 128 ? 0.189 -7.464 1.981 1.00 96.19 128 ASN A CA 1
ATOM 994 C C . ASN A 1 128 ? 0.288 -7.747 0.466 1.00 96.19 128 ASN A C 1
ATOM 996 O O . ASN A 1 128 ? 1.383 -8.079 0.007 1.00 96.19 128 ASN A O 1
ATOM 1000 N N . PRO A 1 129 ? -0.770 -7.524 -0.346 1.00 96.88 129 PRO A N 1
ATOM 1001 C CA . PRO A 1 129 ? -0.671 -7.623 -1.800 1.00 96.88 129 PRO A CA 1
ATOM 1002 C C . PRO A 1 129 ? 0.392 -6.715 -2.424 1.00 96.88 129 PRO A C 1
ATOM 1004 O O . PRO A 1 129 ? 1.087 -7.142 -3.345 1.00 96.88 129 PRO A O 1
ATOM 1007 N N . LEU A 1 130 ? 0.521 -5.475 -1.947 1.00 95.19 130 LEU A N 1
ATOM 1008 C CA . LEU A 1 130 ? 1.496 -4.503 -2.447 1.00 95.19 130 LEU A CA 1
ATOM 1009 C C . LEU A 1 130 ? 2.935 -4.936 -2.143 1.00 95.19 130 LEU A C 1
ATOM 1011 O O . LEU A 1 130 ? 3.796 -4.923 -3.024 1.00 95.19 130 LEU A O 1
ATOM 1015 N N . VAL A 1 131 ? 3.202 -5.338 -0.901 1.00 94.75 131 VAL A N 1
ATOM 1016 C CA . VAL A 1 131 ? 4.534 -5.768 -0.461 1.00 94.75 131 VAL A CA 1
ATOM 1017 C C . VAL A 1 131 ? 4.960 -7.045 -1.171 1.00 94.75 131 VAL A C 1
ATOM 1019 O O . VAL A 1 131 ? 6.095 -7.124 -1.631 1.00 94.75 131 VAL A O 1
ATOM 1022 N N . ASP A 1 132 ? 4.052 -8.005 -1.329 1.00 95.06 132 ASP A N 1
ATOM 1023 C CA . ASP A 1 132 ? 4.365 -9.265 -2.001 1.00 95.06 132 ASP A CA 1
ATOM 1024 C C . ASP A 1 132 ? 4.519 -9.108 -3.521 1.00 95.06 132 ASP A C 1
ATOM 1026 O O . ASP A 1 132 ? 5.242 -9.886 -4.140 1.00 95.06 132 ASP A O 1
ATOM 1030 N N . TYR A 1 133 ? 3.865 -8.113 -4.136 1.00 94.50 133 TYR A N 1
ATOM 1031 C CA . TYR A 1 133 ? 4.024 -7.827 -5.568 1.00 94.50 133 TYR A CA 1
ATOM 1032 C C . TYR A 1 133 ? 5.372 -7.157 -5.863 1.00 94.50 133 TYR A C 1
ATOM 1034 O O . TYR A 1 133 ? 6.005 -7.422 -6.884 1.00 94.50 133 TYR A O 1
ATOM 1042 N N . THR A 1 134 ? 5.840 -6.310 -4.944 1.00 89.94 134 THR A N 1
ATOM 1043 C CA . THR A 1 134 ? 7.135 -5.619 -5.032 1.00 89.94 134 THR A CA 1
ATOM 1044 C C . THR A 1 134 ? 7.996 -5.906 -3.800 1.00 89.94 134 THR A C 1
ATOM 1046 O O . THR A 1 134 ? 8.251 -5.005 -2.987 1.00 89.94 134 THR A O 1
ATOM 1049 N N . PRO A 1 135 ? 8.461 -7.160 -3.642 1.00 86.06 135 PRO A N 1
ATOM 1050 C CA . PRO A 1 135 ? 9.234 -7.546 -2.477 1.00 86.06 135 PRO A CA 1
ATOM 1051 C C . PRO A 1 135 ? 10.531 -6.743 -2.428 1.00 86.06 135 PRO A C 1
ATOM 1053 O O . PRO A 1 135 ? 11.139 -6.418 -3.449 1.00 86.06 135 PRO A O 1
ATOM 1056 N N . ASP A 1 136 ? 10.956 -6.400 -1.216 1.00 82.56 136 ASP A N 1
ATOM 1057 C CA . ASP A 1 136 ? 12.179 -5.638 -0.965 1.00 82.56 136 ASP A CA 1
ATOM 1058 C C . ASP A 1 136 ? 12.261 -4.236 -1.577 1.00 82.56 136 ASP A C 1
ATOM 1060 O O . ASP A 1 136 ? 13.345 -3.646 -1.586 1.00 82.56 136 ASP A O 1
ATOM 1064 N N . VAL A 1 137 ? 11.149 -3.663 -2.037 1.00 87.00 137 VAL A N 1
ATOM 1065 C CA . VAL A 1 137 ? 11.159 -2.305 -2.593 1.00 87.00 137 VAL A CA 1
ATOM 1066 C C . VAL A 1 137 ? 10.988 -1.247 -1.513 1.00 87.00 137 VAL A C 1
ATOM 1068 O O . VAL A 1 137 ? 11.661 -0.224 -1.579 1.00 87.00 137 VAL A O 1
ATOM 1071 N N . TYR A 1 138 ? 10.151 -1.477 -0.501 1.00 89.75 138 TYR A N 1
ATOM 1072 C CA . TYR A 1 138 ? 9.754 -0.435 0.452 1.00 89.75 138 TYR A CA 1
ATOM 1073 C C . TYR A 1 138 ? 10.435 -0.562 1.822 1.00 89.75 138 TYR A C 1
ATOM 1075 O O . TYR A 1 138 ? 10.714 -1.661 2.303 1.00 89.75 138 TYR A O 1
ATOM 1083 N N . VAL A 1 139 ? 10.701 0.585 2.454 1.00 89.94 139 VAL A N 1
ATOM 1084 C CA . VAL A 1 139 ? 11.089 0.693 3.873 1.00 89.94 139 VAL A CA 1
ATOM 1085 C C . VAL A 1 139 ? 9.911 1.063 4.759 1.00 89.94 139 VAL A C 1
ATOM 1087 O O . VAL A 1 139 ? 9.876 0.680 5.923 1.00 89.94 139 VAL A O 1
ATOM 1090 N N . SER A 1 140 ? 8.953 1.818 4.229 1.00 92.81 140 SER A N 1
ATOM 1091 C CA . SER A 1 140 ? 7.810 2.283 5.000 1.00 92.81 140 SER A CA 1
ATOM 1092 C C . SER A 1 140 ? 6.595 2.476 4.106 1.00 92.81 140 SER A C 1
ATOM 1094 O O . SER A 1 140 ? 6.734 2.826 2.930 1.00 92.81 140 SER A O 1
ATOM 1096 N N . ILE A 1 141 ? 5.419 2.234 4.672 1.00 95.50 141 ILE A N 1
ATOM 1097 C CA . ILE A 1 141 ? 4.122 2.516 4.068 1.00 95.50 141 ILE A CA 1
ATOM 1098 C C . ILE A 1 141 ? 3.318 3.321 5.089 1.00 95.50 141 ILE A C 1
ATOM 1100 O O . ILE A 1 141 ? 3.050 2.830 6.182 1.00 95.50 141 ILE A O 1
ATOM 1104 N N . ASP A 1 142 ? 2.942 4.545 4.734 1.00 96.06 142 ASP A N 1
ATOM 1105 C CA . ASP A 1 142 ? 2.066 5.397 5.540 1.00 96.06 142 ASP A CA 1
ATOM 1106 C C . ASP A 1 142 ? 0.648 5.365 4.966 1.00 96.06 142 ASP A C 1
ATOM 1108 O O . ASP A 1 142 ? 0.439 5.525 3.760 1.00 96.06 142 ASP A O 1
ATOM 1112 N N . VAL A 1 143 ? -0.321 5.122 5.838 1.00 96.00 143 VAL A N 1
ATOM 1113 C CA . VAL A 1 143 ? -1.745 5.072 5.533 1.00 96.00 143 VAL A CA 1
ATOM 1114 C C . VAL A 1 143 ? -2.396 6.271 6.197 1.00 96.00 143 VAL A C 1
ATOM 1116 O O . VAL A 1 143 ? -2.643 6.276 7.402 1.00 96.00 143 VAL A O 1
ATOM 1119 N N . GLU A 1 144 ? -2.716 7.281 5.400 1.00 93.94 144 GLU A N 1
ATOM 1120 C CA . GLU A 1 144 ? -3.349 8.502 5.876 1.00 93.94 144 GLU A CA 1
ATOM 1121 C C . GLU A 1 144 ? -4.854 8.513 5.587 1.00 93.94 144 GLU A C 1
ATOM 1123 O O . GLU A 1 144 ? -5.305 8.058 4.533 1.00 93.94 144 GLU A O 1
ATOM 1128 N N . ILE A 1 145 ? -5.654 9.107 6.476 1.00 89.94 145 ILE A N 1
ATOM 1129 C CA . ILE A 1 145 ? -7.058 9.420 6.165 1.00 89.94 145 ILE A CA 1
ATOM 1130 C C . ILE A 1 145 ? -7.110 10.521 5.101 1.00 89.94 145 ILE A C 1
ATOM 1132 O O . ILE A 1 145 ? -6.541 11.604 5.262 1.00 89.94 145 ILE A O 1
ATOM 1136 N N . TYR A 1 146 ? -7.847 10.268 4.018 1.00 84.56 146 TYR A N 1
ATOM 1137 C CA . TYR A 1 146 ? -8.024 11.238 2.945 1.00 84.56 146 TYR A CA 1
ATOM 1138 C C . TYR A 1 146 ? -8.887 12.419 3.407 1.00 84.56 146 TYR A C 1
ATOM 1140 O O . TYR A 1 146 ? -10.097 12.288 3.646 1.00 84.56 146 TYR A O 1
ATOM 1148 N N . SER A 1 147 ? -8.272 13.600 3.437 1.00 79.19 147 SER A N 1
ATOM 1149 C CA . SER A 1 147 ? -8.940 14.867 3.715 1.00 79.19 147 SER A CA 1
ATOM 1150 C C . SER A 1 147 ? -8.969 15.757 2.467 1.00 79.19 147 SER A C 1
ATOM 1152 O O . SER A 1 147 ? -7.995 15.857 1.721 1.00 79.19 147 SER A O 1
ATOM 1154 N N . GLN A 1 148 ? -10.135 16.353 2.194 1.00 69.88 148 GLN A N 1
ATOM 1155 C CA . GLN A 1 148 ? -10.410 17.097 0.953 1.00 69.88 148 GLN A CA 1
ATOM 1156 C C . GLN A 1 148 ? -9.626 18.413 0.852 1.00 69.88 148 GLN A C 1
ATOM 1158 O O . GLN A 1 148 ? -9.404 18.901 -0.250 1.00 69.88 148 GLN A O 1
ATOM 1163 N N . ASP A 1 149 ? -9.185 18.958 1.983 1.00 67.75 149 ASP A N 1
ATOM 1164 C CA . ASP A 1 149 ? -8.334 20.148 2.089 1.00 67.75 149 ASP A CA 1
ATOM 1165 C C . ASP A 1 149 ? -6.927 19.942 1.504 1.00 67.75 149 ASP A C 1
ATOM 1167 O O . ASP A 1 149 ? -6.280 20.914 1.118 1.00 67.75 149 ASP A O 1
ATOM 1171 N N . LYS A 1 150 ? -6.467 18.690 1.376 1.00 65.19 150 LYS A N 1
ATOM 1172 C CA . LYS A 1 150 ? -5.158 18.369 0.791 1.00 65.19 150 LYS A CA 1
ATOM 1173 C C . LYS A 1 150 ? -5.122 18.438 -0.745 1.00 65.19 150 LYS A C 1
ATOM 1175 O O . LYS A 1 150 ? -4.027 18.426 -1.304 1.00 65.19 150 LYS A O 1
ATOM 1180 N N . PHE A 1 151 ? -6.262 18.529 -1.448 1.00 63.09 151 PHE A N 1
ATOM 1181 C CA . PHE A 1 151 ? -6.298 18.481 -2.920 1.00 63.09 151 PHE A CA 1
ATOM 1182 C C . PHE A 1 151 ? -7.252 19.503 -3.556 1.00 63.09 151 PHE A C 1
ATOM 1184 O O . PHE A 1 151 ? -8.366 19.726 -3.098 1.00 63.09 151 PHE A O 1
ATOM 1191 N N . VAL A 1 152 ? -6.822 20.076 -4.688 1.00 59.88 152 VAL A N 1
ATOM 1192 C CA . VAL A 1 152 ? -7.448 21.226 -5.380 1.00 59.88 152 VAL A CA 1
ATOM 1193 C C . VAL A 1 152 ? -8.905 20.981 -5.820 1.00 59.88 152 VAL A C 1
ATOM 1195 O O . VAL A 1 152 ? -9.671 21.931 -5.945 1.00 59.88 152 VAL A O 1
ATOM 1198 N N . ASN A 1 153 ? -9.325 19.720 -5.986 1.00 58.78 153 ASN A N 1
ATOM 1199 C CA . ASN A 1 153 ? -10.672 19.333 -6.426 1.00 58.78 153 ASN A CA 1
ATOM 1200 C C . ASN A 1 153 ? -11.371 18.473 -5.359 1.00 58.78 153 ASN A C 1
ATOM 1202 O O . ASN A 1 153 ? -11.631 17.292 -5.584 1.00 58.78 153 ASN A O 1
ATOM 1206 N N . GLY A 1 154 ? -11.630 19.059 -4.187 1.00 55.47 154 GLY A N 1
ATOM 1207 C CA . GLY A 1 154 ? -12.103 18.427 -2.946 1.00 55.47 154 GLY A CA 1
ATOM 1208 C C . GLY A 1 154 ? -13.455 17.694 -2.964 1.00 55.47 154 GLY A C 1
ATOM 1209 O O . GLY A 1 154 ? -14.233 17.866 -2.042 1.00 55.47 154 GLY A O 1
ATOM 1210 N N . ASN A 1 155 ? -13.748 16.843 -3.949 1.00 59.59 155 ASN A N 1
ATOM 1211 C CA . ASN A 1 155 ? -14.930 15.974 -3.969 1.00 59.59 155 ASN A CA 1
A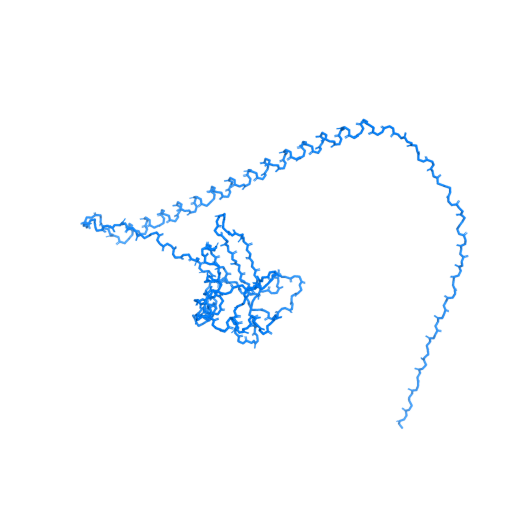TOM 1212 C C . ASN A 1 155 ? -14.571 14.553 -4.425 1.00 59.59 155 ASN A C 1
ATOM 1214 O O . ASN A 1 155 ? -15.063 14.027 -5.419 1.00 59.59 155 ASN A O 1
ATOM 1218 N N . SER A 1 156 ? -13.658 13.940 -3.680 1.00 73.44 156 SER A N 1
ATOM 1219 C CA . SER A 1 156 ? -13.253 12.550 -3.859 1.00 73.44 156 SER A CA 1
ATOM 1220 C C . SER A 1 156 ? -13.975 11.670 -2.829 1.00 73.44 156 SER A C 1
ATOM 1222 O O . SER A 1 156 ? -13.934 11.967 -1.631 1.00 73.44 156 SER A O 1
ATOM 1224 N N . ASP A 1 157 ? -14.622 10.596 -3.299 1.00 85.75 157 ASP A N 1
ATOM 1225 C CA . ASP A 1 157 ? -15.188 9.524 -2.456 1.00 85.75 157 ASP A CA 1
ATOM 1226 C C . ASP A 1 157 ? -14.087 8.665 -1.815 1.00 85.75 157 ASP A C 1
ATOM 1228 O O . ASP A 1 157 ? -14.371 7.809 -0.984 1.00 85.75 157 ASP A O 1
ATOM 1232 N N . ASN A 1 158 ? -12.816 8.898 -2.151 1.00 88.25 158 ASN A N 1
ATOM 1233 C CA . ASN A 1 158 ? -11.733 8.099 -1.611 1.00 88.25 158 ASN A CA 1
ATOM 1234 C C . ASN A 1 158 ? -11.543 8.293 -0.105 1.00 88.25 158 ASN A C 1
ATOM 1236 O O . ASN A 1 158 ? -11.747 9.386 0.437 1.00 88.25 158 ASN A O 1
ATOM 1240 N N . LYS A 1 159 ? -11.129 7.213 0.563 1.00 91.94 159 LYS A N 1
ATOM 1241 C CA . LYS A 1 159 ? -11.034 7.150 2.025 1.00 91.94 159 LYS A CA 1
ATOM 1242 C C . LYS A 1 159 ? -9.612 7.329 2.547 1.00 91.94 159 LYS A C 1
ATOM 1244 O O . LYS A 1 159 ? -9.450 7.944 3.599 1.00 91.94 159 LYS A O 1
ATOM 1249 N N . TYR A 1 160 ? -8.606 6.865 1.810 1.00 93.75 160 TYR A N 1
ATOM 1250 C CA . TYR A 1 160 ? -7.216 6.847 2.260 1.00 93.75 160 TYR A CA 1
ATOM 1251 C C . TYR A 1 160 ? -6.253 7.440 1.232 1.00 93.75 160 TYR A C 1
ATOM 1253 O O . TYR A 1 160 ? -6.534 7.458 0.032 1.00 93.75 160 TYR A O 1
ATOM 1261 N N . ILE A 1 161 ? -5.098 7.887 1.712 1.00 93.50 161 ILE A N 1
ATOM 1262 C CA . ILE A 1 161 ? -3.894 8.141 0.920 1.00 93.50 161 ILE A CA 1
ATOM 1263 C C . ILE A 1 161 ? -2.859 7.128 1.393 1.00 93.50 161 ILE A C 1
ATOM 1265 O O . ILE A 1 161 ? -2.591 7.040 2.587 1.00 93.50 161 ILE A O 1
ATOM 1269 N N . ILE A 1 162 ? -2.304 6.357 0.468 1.00 95.38 162 ILE A N 1
ATOM 1270 C CA . ILE A 1 162 ? -1.251 5.389 0.752 1.00 95.38 162 ILE A CA 1
ATOM 1271 C C . ILE A 1 162 ? 0.046 5.954 0.194 1.00 95.38 162 ILE A C 1
ATOM 1273 O O . ILE A 1 162 ? 0.159 6.148 -1.016 1.00 95.38 162 ILE A 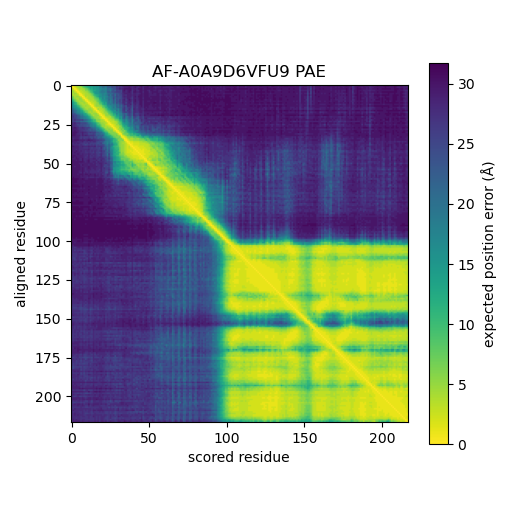O 1
ATOM 1277 N N . THR A 1 163 ? 1.015 6.214 1.064 1.00 95.56 163 THR A N 1
ATOM 1278 C CA . THR A 1 163 ? 2.340 6.712 0.692 1.00 95.56 163 THR A CA 1
ATOM 1279 C C . THR A 1 163 ? 3.358 5.605 0.906 1.00 95.56 163 THR A C 1
ATOM 1281 O O . THR A 1 163 ? 3.493 5.073 2.002 1.00 95.56 163 THR A O 1
ATOM 1284 N N . THR A 1 164 ? 4.107 5.260 -0.134 1.00 95.38 164 THR A N 1
ATOM 1285 C CA . THR A 1 164 ? 5.155 4.237 -0.080 1.00 95.38 164 THR A CA 1
ATOM 1286 C C . THR A 1 164 ? 6.521 4.898 -0.135 1.00 95.38 164 THR A C 1
ATOM 1288 O O . THR A 1 164 ? 6.796 5.676 -1.050 1.00 95.38 164 THR A O 1
ATOM 1291 N N . ILE A 1 165 ? 7.406 4.556 0.794 1.00 93.50 165 ILE A N 1
ATOM 1292 C CA . ILE A 1 165 ? 8.785 5.043 0.829 1.00 93.50 165 ILE A CA 1
ATOM 1293 C C . ILE A 1 165 ? 9.705 3.890 0.431 1.00 93.50 165 ILE A C 1
ATOM 1295 O O . ILE A 1 165 ? 9.748 2.859 1.104 1.00 93.50 165 ILE A O 1
ATOM 1299 N N . GLY A 1 166 ? 10.425 4.053 -0.679 1.00 91.81 166 GLY A N 1
ATOM 1300 C CA . GLY A 1 166 ? 11.342 3.051 -1.218 1.00 91.81 166 GLY A CA 1
ATOM 1301 C C . GLY A 1 166 ? 12.655 2.905 -0.438 1.00 91.81 166 GLY A C 1
ATOM 1302 O O . GLY A 1 166 ? 13.141 3.846 0.190 1.00 91.81 166 GLY A O 1
ATOM 1303 N N . LYS A 1 167 ? 13.265 1.717 -0.514 1.00 88.25 167 LYS A N 1
ATOM 1304 C CA . LYS A 1 167 ? 14.642 1.448 -0.080 1.00 88.25 167 LYS A CA 1
ATOM 1305 C C . LYS A 1 167 ? 15.621 2.232 -0.972 1.00 88.25 167 LYS A C 1
ATOM 1307 O O . LYS A 1 167 ? 15.441 2.241 -2.197 1.00 88.25 167 LYS A O 1
ATOM 1312 N N . PRO A 1 168 ? 16.691 2.826 -0.404 1.00 85.25 168 PRO A N 1
ATOM 1313 C CA . PRO A 1 168 ? 17.730 3.492 -1.185 1.00 85.25 168 PRO A CA 1
ATOM 1314 C C . PRO A 1 168 ? 18.264 2.592 -2.306 1.00 85.25 168 PRO A C 1
ATOM 1316 O O . PRO A 1 168 ? 18.655 1.451 -2.065 1.00 85.25 168 PRO A O 1
ATOM 1319 N N . GLY A 1 169 ? 18.251 3.093 -3.543 1.00 83.88 169 GLY A N 1
ATOM 1320 C CA . GLY A 1 169 ? 18.736 2.365 -4.721 1.00 83.88 169 GLY A CA 1
ATOM 1321 C C . GLY A 1 169 ? 17.818 1.254 -5.251 1.00 83.88 169 GLY A C 1
ATOM 1322 O O . GLY A 1 169 ? 18.166 0.645 -6.258 1.00 83.88 169 GLY A O 1
ATOM 1323 N N . LYS A 1 170 ? 16.662 0.996 -4.621 1.00 82.19 170 LYS A N 1
ATOM 1324 C CA . LYS A 1 170 ? 15.672 0.007 -5.091 1.00 82.19 170 LYS A CA 1
ATOM 1325 C C . LYS A 1 170 ? 14.313 0.612 -5.439 1.00 82.19 170 LYS A C 1
ATOM 1327 O O . LYS A 1 170 ? 13.642 0.092 -6.322 1.00 82.19 170 LYS A O 1
ATOM 1332 N N . GLY A 1 171 ? 13.911 1.697 -4.775 1.00 76.69 171 GLY A N 1
ATOM 1333 C CA . GLY A 1 171 ? 12.615 2.333 -5.006 1.00 76.69 171 GLY A CA 1
ATOM 1334 C C . GLY A 1 171 ? 12.633 3.840 -4.768 1.00 76.69 171 GLY A C 1
ATOM 1335 O O . GLY A 1 171 ? 13.448 4.353 -4.003 1.00 76.69 171 GLY A O 1
ATOM 1336 N N . GLY A 1 172 ? 11.720 4.546 -5.435 1.00 83.31 172 GLY A N 1
ATOM 1337 C CA . GLY A 1 172 ? 11.399 5.941 -5.133 1.00 83.31 172 GLY A CA 1
ATOM 1338 C C . GLY A 1 172 ? 10.325 6.058 -4.049 1.00 83.31 172 GLY A C 1
ATOM 1339 O O . GLY A 1 172 ? 9.757 5.061 -3.603 1.00 83.31 172 GLY A O 1
ATOM 1340 N N . THR A 1 173 ? 10.027 7.288 -3.643 1.00 89.38 173 THR A N 1
ATOM 1341 C CA . THR A 1 173 ? 8.807 7.583 -2.884 1.00 89.38 173 THR A CA 1
ATOM 1342 C C . THR A 1 173 ? 7.650 7.739 -3.862 1.00 89.38 173 THR A C 1
ATOM 1344 O O . THR A 1 173 ? 7.777 8.436 -4.868 1.00 89.38 173 THR A O 1
ATOM 1347 N N . GLY A 1 174 ? 6.530 7.098 -3.564 1.00 90.44 174 GLY A N 1
ATOM 1348 C CA . GLY A 1 174 ? 5.313 7.146 -4.363 1.00 90.44 174 GLY A CA 1
ATOM 1349 C C . GLY A 1 174 ? 4.085 7.211 -3.470 1.00 90.44 174 GLY A C 1
ATOM 1350 O O . GLY A 1 174 ? 4.189 7.162 -2.245 1.00 90.44 174 GLY A O 1
ATOM 1351 N N . GLY A 1 175 ? 2.917 7.317 -4.084 1.00 91.00 175 GLY A N 1
ATOM 1352 C CA . GLY A 1 175 ? 1.669 7.214 -3.354 1.00 91.00 175 GLY A CA 1
ATOM 1353 C C . GLY A 1 175 ? 0.463 7.224 -4.270 1.00 91.00 175 GLY A C 1
ATOM 1354 O O . GLY A 1 175 ? 0.546 7.632 -5.429 1.00 91.00 175 GLY A O 1
ATOM 1355 N N . PHE A 1 176 ? -0.656 6.754 -3.740 1.00 91.88 176 PHE A N 1
ATOM 1356 C CA . PHE A 1 176 ? -1.926 6.693 -4.443 1.00 91.88 176 PHE A CA 1
ATOM 1357 C C . PHE A 1 176 ? -3.080 6.922 -3.472 1.00 91.88 176 PHE A C 1
ATOM 1359 O O . PHE A 1 176 ? -2.981 6.697 -2.267 1.00 91.88 176 PHE A O 1
ATOM 1366 N N . ILE A 1 177 ? -4.193 7.398 -4.013 1.00 91.38 177 ILE A N 1
ATOM 1367 C CA . ILE A 1 177 ? -5.431 7.575 -3.263 1.00 91.38 177 ILE A CA 1
ATOM 1368 C C . ILE A 1 177 ? -6.225 6.265 -3.375 1.00 91.38 177 ILE A C 1
ATOM 1370 O O . ILE A 1 177 ? -6.289 5.682 -4.457 1.00 91.38 177 ILE A O 1
ATOM 1374 N N . TYR A 1 178 ? -6.809 5.786 -2.274 1.00 91.94 178 TYR A N 1
ATOM 1375 C CA . TYR A 1 178 ? -7.421 4.459 -2.230 1.00 91.94 178 TYR A CA 1
ATOM 1376 C C . TYR A 1 178 ? -8.697 4.368 -1.384 1.00 91.94 178 TYR A C 1
ATOM 1378 O O . TYR A 1 178 ? -8.945 5.166 -0.475 1.00 91.94 178 TYR A O 1
ATOM 1386 N N . GLY A 1 179 ? -9.488 3.330 -1.661 1.00 90.88 179 GLY A N 1
ATOM 1387 C CA . GLY A 1 179 ? -10.712 2.993 -0.939 1.00 90.88 179 GLY A CA 1
ATOM 1388 C C . GLY A 1 179 ? -11.876 3.935 -1.235 1.00 90.88 179 GLY A C 1
ATOM 1389 O O . GLY A 1 179 ? -11.769 4.849 -2.041 1.00 90.88 179 GLY A O 1
ATOM 1390 N N . SER A 1 180 ? -13.003 3.711 -0.566 1.00 90.56 180 SER A N 1
ATOM 1391 C CA . SER A 1 180 ? -14.208 4.538 -0.671 1.00 90.56 180 SER A CA 1
ATOM 1392 C C . SER A 1 180 ? -14.754 4.822 0.724 1.00 90.56 180 SER A C 1
ATOM 1394 O O . SER A 1 180 ? -14.660 3.984 1.620 1.00 90.56 180 SER A O 1
ATOM 1396 N N . LYS A 1 181 ? -15.320 6.012 0.929 1.00 88.94 181 LYS A N 1
ATOM 1397 C CA . LYS A 1 181 ? -16.021 6.379 2.167 1.00 88.94 181 LYS A CA 1
ATOM 1398 C C . LYS A 1 181 ? -17.390 5.707 2.268 1.00 88.94 181 LYS A C 1
ATOM 1400 O O . LYS A 1 181 ? -17.945 5.632 3.360 1.00 88.94 181 LYS A O 1
ATOM 1405 N N . THR A 1 182 ? -17.933 5.240 1.144 1.00 88.38 182 THR A N 1
ATOM 1406 C CA . THR A 1 182 ? -19.308 4.733 1.029 1.00 88.38 182 THR A CA 1
ATOM 1407 C C . THR A 1 182 ? -19.396 3.252 0.662 1.00 88.38 182 THR A C 1
ATOM 1409 O O . THR A 1 182 ? -20.459 2.653 0.821 1.00 88.38 182 THR A O 1
ATOM 1412 N N . LYS A 1 183 ? -18.300 2.642 0.199 1.00 91.75 183 LYS A N 1
ATOM 1413 C CA . LYS A 1 183 ? -18.234 1.227 -0.189 1.00 91.75 183 LYS A CA 1
ATOM 1414 C C . LYS A 1 183 ? -17.219 0.455 0.663 1.00 91.75 183 LYS A C 1
ATOM 1416 O O . LYS A 1 183 ? -16.280 1.064 1.176 1.00 91.75 183 LYS A O 1
ATOM 1421 N N . PRO A 1 184 ? -17.374 -0.878 0.787 1.00 91.69 184 PRO A N 1
ATOM 1422 C CA . PRO A 1 184 ? -16.358 -1.731 1.399 1.00 91.69 184 PRO A CA 1
ATOM 1423 C C . PRO A 1 184 ? -14.989 -1.556 0.734 1.00 91.69 184 PRO A C 1
ATOM 1425 O O . PRO A 1 184 ? -14.916 -1.275 -0.466 1.00 91.69 184 PRO A O 1
ATOM 1428 N N . LEU A 1 185 ? -13.912 -1.748 1.503 1.00 94.31 185 LEU A N 1
ATOM 1429 C CA . LEU A 1 185 ? -12.564 -1.701 0.949 1.00 94.31 185 LEU A CA 1
ATOM 1430 C C . LEU A 1 185 ? -12.387 -2.857 -0.034 1.00 94.31 185 LEU A C 1
ATOM 1432 O O . LEU A 1 185 ? -12.730 -4.002 0.261 1.00 94.31 185 LEU A O 1
ATOM 1436 N N . ASP A 1 186 ? -11.855 -2.554 -1.205 1.00 94.31 186 ASP A N 1
ATOM 1437 C CA . ASP A 1 186 ? -11.604 -3.544 -2.245 1.00 94.31 186 ASP A CA 1
ATOM 1438 C C . ASP A 1 186 ? -10.111 -3.906 -2.289 1.00 94.31 186 ASP A C 1
ATOM 1440 O O . ASP A 1 186 ? -9.287 -3.200 -1.700 1.00 94.31 186 ASP A O 1
ATOM 1444 N N . TYR A 1 187 ? -9.747 -4.985 -2.980 1.00 96.00 187 TYR A N 1
ATOM 1445 C CA . TYR A 1 187 ? -8.353 -5.410 -3.129 1.00 96.00 187 TYR A CA 1
ATOM 1446 C C . TYR A 1 187 ? -7.561 -4.430 -3.986 1.00 96.00 187 TYR A C 1
ATOM 1448 O O . TYR A 1 187 ? -8.026 -4.003 -5.046 1.00 96.00 187 TYR A O 1
ATOM 1456 N N . TRP A 1 188 ? -6.377 -4.047 -3.513 1.00 95.62 188 TRP A N 1
ATOM 1457 C CA . TRP A 1 188 ? -5.446 -3.243 -4.293 1.00 95.62 188 TRP A CA 1
ATOM 1458 C C . TRP A 1 188 ? -5.005 -4.024 -5.526 1.00 95.62 188 TRP A C 1
ATOM 1460 O O . TRP A 1 188 ? -4.856 -5.241 -5.470 1.00 95.62 188 TRP A O 1
ATOM 1470 N N . VAL A 1 189 ? -4.791 -3.316 -6.630 1.00 94.94 189 VAL A N 1
ATOM 1471 C CA . VAL A 1 189 ? -4.253 -3.885 -7.866 1.00 94.94 189 VAL A CA 1
ATOM 1472 C C . VAL A 1 189 ? -3.040 -3.073 -8.305 1.00 94.94 189 VAL A C 1
ATOM 1474 O O . VAL A 1 189 ? -3.061 -1.846 -8.158 1.00 94.94 189 VAL A O 1
ATOM 1477 N N . PRO A 1 190 ? -1.989 -3.725 -8.829 1.00 93.38 190 PRO A N 1
ATOM 1478 C CA . PRO A 1 190 ? -0.843 -3.011 -9.361 1.00 93.38 190 PRO A CA 1
ATOM 1479 C C . PRO A 1 190 ? -1.229 -2.212 -10.603 1.00 93.38 190 PRO A C 1
ATOM 1481 O O . PRO A 1 190 ? -2.021 -2.662 -11.432 1.00 93.38 190 PRO A O 1
ATOM 1484 N N . ASP A 1 191 ? -0.625 -1.035 -10.721 1.00 90.38 191 ASP A N 1
ATOM 1485 C CA . ASP A 1 191 ? -0.661 -0.224 -11.930 1.00 90.38 191 ASP A CA 1
ATOM 1486 C C . ASP A 1 191 ? 0.664 -0.418 -12.678 1.00 90.38 191 ASP A C 1
ATOM 1488 O O . ASP A 1 191 ? 1.747 -0.196 -12.124 1.00 90.38 191 ASP A O 1
ATOM 1492 N N . CYS A 1 192 ? 0.580 -0.894 -13.916 1.00 87.56 192 CYS A N 1
ATOM 1493 C CA . CYS A 1 192 ? 1.720 -1.167 -14.782 1.00 87.56 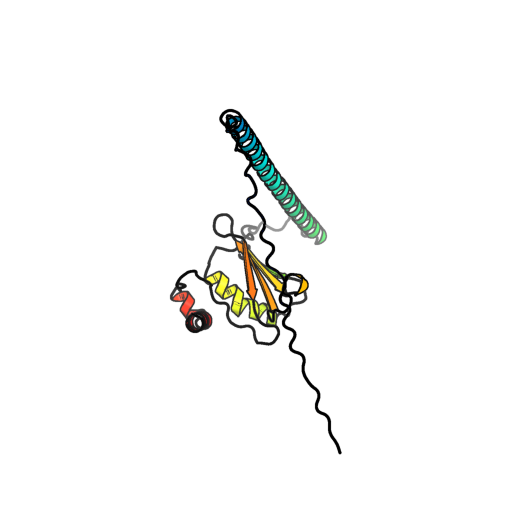192 CYS A CA 1
ATOM 1494 C C . CYS A 1 192 ? 1.491 -0.460 -16.117 1.00 87.56 192 CYS A C 1
ATOM 1496 O O . CYS A 1 192 ? 0.371 -0.420 -16.614 1.00 87.56 192 CYS A O 1
ATOM 1498 N N . LEU A 1 193 ? 2.557 0.074 -16.724 1.00 85.44 193 LEU A N 1
ATOM 1499 C CA . LEU A 1 193 ? 2.455 0.724 -18.041 1.00 85.44 193 LEU A CA 1
ATOM 1500 C C . LEU A 1 193 ? 1.969 -0.238 -19.138 1.00 85.44 193 LEU A C 1
ATOM 1502 O O . LEU A 1 193 ? 1.293 0.190 -20.067 1.00 85.44 193 LEU A O 1
ATOM 1506 N N . ASP A 1 194 ? 2.318 -1.517 -19.000 1.00 88.06 194 ASP A N 1
ATOM 1507 C CA . ASP A 1 194 ? 1.873 -2.624 -19.843 1.00 88.06 194 ASP A CA 1
ATOM 1508 C C . ASP A 1 194 ? 1.129 -3.662 -18.972 1.00 88.06 194 ASP A C 1
ATOM 1510 O O . ASP A 1 194 ? 0.586 -3.352 -17.913 1.00 88.06 194 ASP A O 1
ATOM 1514 N N . THR A 1 195 ? 1.122 -4.931 -19.376 1.00 90.62 195 THR A N 1
ATOM 1515 C CA . THR A 1 195 ? 0.543 -6.019 -18.583 1.00 90.62 195 THR A CA 1
ATOM 1516 C C . THR A 1 195 ? 1.356 -6.293 -17.311 1.00 90.62 195 THR A C 1
ATOM 1518 O O . THR A 1 195 ? 2.546 -6.612 -17.382 1.00 90.62 195 THR A O 1
ATOM 1521 N N . CYS A 1 196 ? 0.704 -6.240 -16.147 1.00 93.31 196 CYS A N 1
ATOM 1522 C CA . CYS A 1 196 ? 1.289 -6.665 -14.881 1.00 93.31 196 CYS A CA 1
ATOM 1523 C C . CYS A 1 196 ? 1.534 -8.177 -14.894 1.00 93.31 196 CYS A C 1
ATOM 1525 O O . CYS A 1 196 ? 0.643 -8.968 -15.209 1.00 93.31 196 CYS A O 1
ATOM 1527 N N . GLN A 1 197 ? 2.754 -8.586 -14.550 1.00 94.56 197 GLN A N 1
ATOM 1528 C CA . GLN A 1 197 ? 3.114 -9.996 -14.467 1.00 94.56 197 GLN A CA 1
ATOM 1529 C C . GLN A 1 197 ? 2.972 -10.487 -13.032 1.00 94.56 197 GLN A C 1
ATOM 1531 O O . GLN A 1 197 ? 3.573 -9.937 -12.115 1.00 94.56 197 GLN A O 1
ATOM 1536 N N . PHE A 1 198 ? 2.217 -11.567 -12.856 1.00 95.94 198 PHE A N 1
ATOM 1537 C CA . PHE A 1 198 ? 2.037 -12.220 -11.565 1.00 95.94 198 PHE A CA 1
ATOM 1538 C C . PHE A 1 198 ? 2.767 -13.560 -11.554 1.00 95.94 198 PHE A C 1
ATOM 1540 O O . PHE A 1 198 ? 2.587 -14.378 -12.464 1.00 95.94 198 PHE A O 1
ATOM 1547 N N . THR A 1 199 ? 3.565 -13.803 -10.515 1.00 96.62 199 THR A N 1
ATOM 1548 C CA . THR A 1 199 ? 4.133 -15.131 -10.257 1.00 96.62 199 THR A CA 1
ATOM 1549 C C . THR A 1 199 ? 3.024 -16.100 -9.851 1.00 96.62 199 THR A C 1
ATOM 1551 O O . THR A 1 199 ? 1.971 -15.686 -9.362 1.00 96.62 199 THR A O 1
ATOM 1554 N N . ASP A 1 200 ? 3.237 -17.402 -10.034 1.00 97.75 200 ASP A N 1
ATOM 1555 C CA . ASP A 1 200 ? 2.222 -18.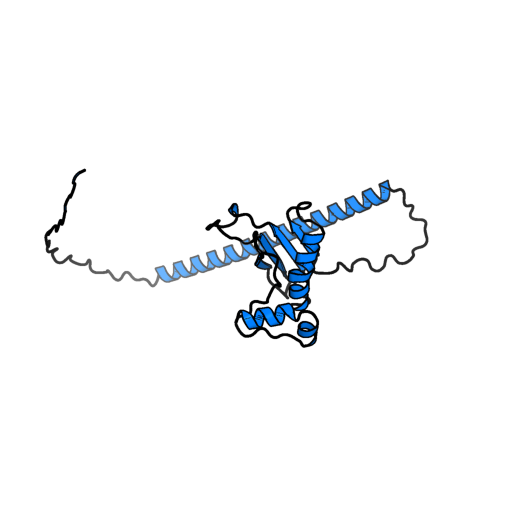396 -9.663 1.00 97.75 200 ASP A CA 1
ATOM 1556 C C . ASP A 1 200 ? 1.976 -18.431 -8.146 1.00 97.75 200 ASP A C 1
ATOM 1558 O O . ASP A 1 200 ? 0.842 -18.615 -7.708 1.00 97.75 200 ASP A O 1
ATOM 1562 N N . GLU A 1 201 ? 3.006 -18.142 -7.347 1.00 96.81 201 GLU A N 1
ATOM 1563 C CA . GLU A 1 201 ? 2.891 -17.954 -5.897 1.00 96.81 201 GLU A CA 1
ATOM 1564 C C . GLU A 1 201 ? 1.978 -16.771 -5.549 1.00 96.81 201 GLU A C 1
ATOM 1566 O O . GLU A 1 201 ? 1.101 -16.897 -4.694 1.00 96.81 201 GLU A O 1
ATOM 1571 N N . TYR A 1 202 ? 2.127 -15.641 -6.251 1.00 97.12 202 TYR A N 1
ATOM 1572 C CA . TYR A 1 202 ? 1.278 -14.470 -6.042 1.00 97.12 202 TYR A CA 1
ATOM 1573 C C . TYR A 1 202 ? -0.173 -14.754 -6.433 1.00 97.12 202 TYR A C 1
ATOM 1575 O O . TYR A 1 202 ? -1.085 -14.442 -5.672 1.00 97.12 202 TYR A O 1
ATOM 1583 N N . LYS A 1 203 ? -0.398 -15.402 -7.585 1.00 97.69 203 LYS A N 1
ATOM 1584 C CA . LYS A 1 203 ? -1.746 -15.788 -8.039 1.00 97.69 203 LYS A CA 1
ATOM 1585 C C . LYS A 1 203 ? -2.440 -16.722 -7.050 1.00 97.69 203 LYS A C 1
ATOM 1587 O O . LYS A 1 203 ? -3.638 -16.592 -6.832 1.00 97.69 203 LYS A O 1
ATOM 1592 N N . ALA A 1 204 ? -1.696 -17.659 -6.462 1.00 98.06 204 ALA A N 1
ATOM 1593 C CA . ALA A 1 204 ? -2.234 -18.582 -5.471 1.00 98.06 204 ALA A CA 1
ATOM 1594 C C . ALA A 1 204 ? -2.580 -17.882 -4.147 1.00 98.06 204 ALA A C 1
ATOM 1596 O O . ALA A 1 204 ? -3.558 -18.254 -3.501 1.00 98.06 204 ALA A O 1
ATOM 1597 N N . LYS A 1 205 ? -1.789 -16.879 -3.742 1.00 97.81 205 LYS A N 1
ATOM 1598 C CA . LYS A 1 205 ? -1.975 -16.149 -2.480 1.00 97.81 205 LYS A CA 1
ATOM 1599 C C . LYS A 1 205 ? -3.019 -15.030 -2.568 1.00 97.81 205 LYS A C 1
ATOM 1601 O O . LYS A 1 205 ? -3.724 -14.805 -1.590 1.00 97.81 205 LYS A O 1
ATOM 1606 N N . TYR A 1 206 ? -3.125 -14.363 -3.718 1.00 97.81 206 TYR A N 1
ATOM 1607 C CA . TYR A 1 206 ? -4.020 -13.223 -3.955 1.00 97.81 206 TYR A CA 1
ATOM 1608 C C . TYR A 1 206 ? -4.849 -13.380 -5.242 1.00 97.81 206 TYR A C 1
ATOM 1610 O O . TYR A 1 206 ? -4.754 -12.546 -6.152 1.00 97.81 206 TYR A O 1
ATOM 1618 N N . PRO A 1 207 ? -5.676 -14.434 -5.360 1.00 97.75 207 PRO A N 1
ATOM 1619 C CA . PRO A 1 207 ? -6.505 -14.638 -6.545 1.00 97.75 207 PRO A CA 1
ATOM 1620 C C . PRO A 1 207 ? -7.487 -13.479 -6.787 1.00 97.75 207 PRO A C 1
ATOM 1622 O O . PRO A 1 207 ? -7.794 -13.169 -7.936 1.00 97.75 207 PRO A O 1
ATOM 1625 N N . GLU A 1 208 ? -7.943 -12.792 -5.736 1.00 97.81 208 GLU A N 1
ATOM 1626 C CA . GLU A 1 208 ? -8.847 -11.642 -5.831 1.00 97.81 208 GLU A CA 1
ATOM 1627 C C . GLU A 1 208 ? -8.184 -10.433 -6.499 1.00 97.81 208 GLU A C 1
ATOM 1629 O O . GLU A 1 208 ? -8.827 -9.725 -7.273 1.00 97.81 208 GLU A O 1
ATOM 1634 N N . VAL A 1 209 ? -6.890 -10.216 -6.240 1.00 97.00 209 VAL A N 1
ATOM 1635 C CA . VAL A 1 209 ? -6.107 -9.137 -6.862 1.00 97.00 209 VAL A CA 1
ATOM 1636 C C . VAL A 1 209 ? -5.974 -9.385 -8.360 1.00 97.00 209 VAL A C 1
ATOM 1638 O O . VAL A 1 209 ? -6.197 -8.479 -9.161 1.00 97.00 209 VAL A O 1
ATOM 1641 N N . VAL A 1 210 ? -5.664 -10.625 -8.744 1.00 96.94 210 VAL A N 1
ATOM 1642 C CA . VAL A 1 210 ? -5.510 -11.022 -10.150 1.00 96.94 210 VAL A CA 1
ATOM 1643 C C . VAL A 1 210 ? -6.842 -10.912 -10.888 1.00 96.94 210 VAL A C 1
ATOM 1645 O O . VAL A 1 210 ? -6.913 -10.245 -11.917 1.00 96.94 210 VAL A O 1
ATOM 1648 N N . ALA A 1 211 ? -7.917 -11.467 -10.322 1.00 96.56 211 ALA A N 1
ATOM 1649 C CA . ALA A 1 211 ? -9.251 -11.383 -10.914 1.00 96.56 211 ALA A CA 1
ATOM 1650 C C . ALA A 1 211 ? -9.712 -9.927 -11.084 1.00 96.56 211 ALA A C 1
ATOM 1652 O O . ALA A 1 211 ? -10.296 -9.558 -12.105 1.00 96.56 211 ALA A O 1
ATOM 1653 N N . LYS A 1 212 ? -9.423 -9.069 -10.100 1.00 94.56 212 LYS A N 1
ATOM 1654 C CA . LYS A 1 212 ? -9.747 -7.647 -10.193 1.00 94.56 212 LYS A CA 1
ATOM 1655 C C . LYS A 1 212 ? -8.921 -6.940 -11.269 1.00 94.56 212 LYS A C 1
ATOM 1657 O O . LYS A 1 212 ? -9.497 -6.166 -12.038 1.00 94.56 212 LYS A O 1
ATOM 1662 N N . TYR A 1 213 ? -7.618 -7.215 -11.355 1.00 95.00 213 TYR A N 1
ATOM 1663 C CA . TYR A 1 213 ? -6.745 -6.666 -12.395 1.00 95.00 213 TYR A CA 1
ATOM 1664 C C . TYR A 1 213 ? -7.257 -7.015 -13.800 1.00 95.00 213 TYR A C 1
ATOM 1666 O O . TYR A 1 213 ? -7.401 -6.118 -14.629 1.00 95.00 213 TYR A O 1
ATOM 1674 N N . GLU A 1 214 ? -7.621 -8.282 -14.021 1.00 92.94 214 GLU A N 1
ATOM 1675 C CA . GLU A 1 214 ? -8.183 -8.790 -15.282 1.00 92.94 214 GLU A CA 1
ATOM 1676 C C . GLU A 1 214 ? -9.560 -8.201 -15.622 1.00 92.94 214 GLU A C 1
ATOM 1678 O O . GLU A 1 214 ? -9.936 -8.136 -16.786 1.00 92.94 214 GLU A O 1
ATOM 1683 N N . SER A 1 215 ? -10.340 -7.776 -14.624 1.00 91.38 215 SER A N 1
ATOM 1684 C CA . SER A 1 215 ? -11.650 -7.148 -14.859 1.00 91.38 215 SER A CA 1
ATOM 1685 C C . SER A 1 215 ? -11.578 -5.651 -15.185 1.00 91.38 215 SER A C 1
ATOM 1687 O O . SER A 1 215 ? -12.552 -5.085 -15.683 1.00 91.38 215 SER A O 1
ATOM 1689 N N . THR A 1 216 ? -10.455 -5.003 -14.857 1.00 85.94 216 THR A N 1
ATOM 1690 C CA . THR A 1 216 ? -10.289 -3.541 -14.954 1.00 85.94 216 THR A CA 1
ATOM 1691 C C . THR A 1 216 ? -9.470 -3.119 -16.182 1.00 85.94 216 THR A C 1
ATOM 1693 O O . THR A 1 216 ? -9.545 -1.955 -16.575 1.00 85.94 216 THR A O 1
ATOM 1696 N N . ASN A 1 217 ? -8.725 -4.047 -16.797 1.00 79.19 217 ASN A N 1
ATOM 1697 C CA . ASN A 1 217 ? -7.863 -3.833 -17.968 1.00 79.19 217 ASN A CA 1
ATOM 1698 C C . ASN A 1 217 ? -8.273 -4.740 -19.129 1.00 79.19 217 ASN A C 1
ATOM 1700 O O . ASN A 1 217 ? -8.207 -4.270 -20.287 1.00 79.19 217 ASN A O 1
#

Sequence (217 aa):
MDLKRSNSNQQRSNGEVETLGPVSMPKKTKRSSKKLAKYLVVIAVLAGLGTSTYLFMQEKDKSTSFNNQINSLNDEVKNLKNQVGLSDDQPEQKAQEQSDLTLPVVVFTPDGVFSNEEKKEITDKVINPLVDYTPDVYVSIDVEIYSQDKFVNGNSDNKYIITTIGKPGKGGTGGFIYGSKTKPLDYWVPDCLDTCQFTDEYKAKYPEVVAKYESTN

Secondary structure (DSSP, 8-state):
-----------------------PPP------THHHHHHHHHHHHHHHHHHHHHHHHHHHHHHHHHHHHHHHHHHHHHHHHHHTT--S-S------------SSEEEEESTT-S-HHHHHHHIIIIIHHHHHHSTT-EEEEEEEE--GGGSSS------EEEEEEEPTTT---EEEEE--SSSPPPPP----SSPPP--HHHHHH-HHHHHHHHHH-

Radius of gyration: 31.97 Å; Cα contacts (8 Å, |Δi|>4): 166; chains: 1; bounding box: 88×69×82 Å

Foldseek 3Di:
DDDDDDDDDDDDDDDDDDDDDDDDDDPDDPDPCPVVVVVVVVVVVVVVVVVVVVVVVVVVVVVVVVVVVVVVVVVVVVVVVVVVPDDPPDDPPDPPDPPPPPPQAEAEPPPPPADPVRVVQCCLQPVVLVCVLQPQFFNYKYKYFDDLVVDPRSDDQFGIKIWTPTDVPRYHIDIDTADGPPDDGHHDEDDDPDDRDDDPVSCVSCVRRVVVSVVVD

Mean predicted aligned error: 18.99 Å

Nearest PDB structures (foldseek):
  8rd8-assembly1_D  TM=4.420E-01  e=9.200E-02  Psychrobacter urativorans
  5mmm-assembly1_y  TM=4.720E-01  e=1.768E-01  Spinacia oleracea
  7m4z-assembly1_v  TM=3.550E-01  e=3.627E-01  Acinetobacter baumannii AB0057

pLDDT: mean 75.78, std 17.81, range [42.03, 98.06]

Solvent-accessible surface area (backbone atoms only — not comparable to full-atom values): 13731 Å² total; per-residue (Å²): 142,81,88,84,89,81,83,88,85,88,80,87,80,91,77,84,87,81,83,78,73,88,79,80,75,80,81,81,76,88,68,81,56,75,65,61,55,55,55,52,52,54,53,52,52,55,54,52,55,54,54,56,55,52,55,60,52,58,58,54,59,55,54,53,56,50,54,52,51,54,53,52,50,52,52,51,54,52,51,50,48,64,72,70,67,71,73,90,87,60,84,87,73,68,96,65,87,91,77,80,73,71,70,49,43,77,45,59,42,67,74,92,70,70,49,74,68,54,51,48,50,46,37,67,31,36,48,51,56,50,44,70,74,45,66,84,25,46,48,32,36,39,41,31,66,51,56,50,89,82,44,98,74,62,78,68,62,43,35,29,33,42,37,38,34,31,28,89,96,64,38,65,75,49,67,49,77,37,58,38,74,88,50,79,79,64,64,49,62,89,87,53,100,63,87,78,85,74,53,72,71,52,44,72,76,39,50,66,32,52,56,49,46,68,72,76,108